Protein AF-A0A3C0Q3K1-F1 (afdb_monomer_lite)

pLDDT: mean 87.67, std 11.27, range [52.41, 98.38]

Foldseek 3Di:
DDWDWFDAQLDPDWTKDKDKDKDDAFFKKKKKKKKAADQFQWKKWWDPVVQQQPWTKIWIQGLVVQDIDIDIDQWPDWHWADDPPSMIMTMTMGTGHHDTDIGIDGMMTTDDDSPSDGGMIIDQIDMDGDRDDDPRDDDDDDDDDDDFDKDKFFDDPQWAAQPFKKKKWKWAFFQDQPFKFFAKDLDDPDAFDAGWIQTNQQWIWGDTRPDIDTDDHDPHHRDIKMWMWGDDQFWIWIDIQLDIDIDTHDDRGHGIRRMMMGCPPGGTHTDTPDMDMGSHGDDSNRSSVSGD

Sequence (292 aa):
MNAVKLYNNGVAGGSYASYVRNYQANQIYTYSVYAKKAELPNINLRVHTAAGWAADGDVVFDLNAGTTTVNGTGVSSYKITALPNGWYRCSITATFGAVNQTGQYPIISINGPTDGVSGTYLYGAQLEQGAYATSYIPTATTSMTRAADSFTLPSAPWSSTNGREAVFAQLDAQIPQSSWASIFNPGLFFSGNRYLLLGSNGTISGGYSGTNITTSAIASSLTSFKAGTSFTSTNTYTALNGSVTTGPLVGSSSPATTGIGVGDVKYLNGHLQILKYYPLPLSDTQLQLLTQ

Structure (mmCIF, N/CA/C/O backbone):
data_AF-A0A3C0Q3K1-F1
#
_entry.id   AF-A0A3C0Q3K1-F1
#
loop_
_atom_site.group_PDB
_atom_site.id
_atom_site.type_symbol
_atom_site.label_atom_id
_atom_site.label_alt_id
_atom_site.label_comp_id
_atom_site.label_asym_id
_atom_site.label_entity_id
_atom_site.label_seq_id
_atom_site.pdbx_PDB_ins_code
_atom_site.Cartn_x
_atom_site.Cartn_y
_atom_site.Cartn_z
_atom_site.occupancy
_atom_site.B_iso_or_equiv
_atom_site.auth_seq_id
_atom_site.auth_comp_id
_atom_site.auth_asym_id
_atom_site.auth_atom_id
_atom_site.pdbx_PDB_model_num
ATOM 1 N N . MET A 1 1 ? -8.784 -11.548 -19.032 1.00 56.81 1 MET A N 1
ATOM 2 C CA . MET A 1 1 ? -7.766 -10.482 -18.889 1.00 56.81 1 MET A CA 1
ATOM 3 C C . MET A 1 1 ? -6.782 -10.642 -20.031 1.00 56.81 1 MET A C 1
ATOM 5 O O . MET A 1 1 ? -6.256 -11.738 -20.174 1.00 56.81 1 MET A O 1
ATOM 9 N N . ASN A 1 2 ? -6.564 -9.608 -20.846 1.00 77.75 2 ASN A N 1
ATOM 10 C CA . ASN A 1 2 ? -5.646 -9.695 -21.985 1.00 77.75 2 ASN A CA 1
ATOM 11 C C . ASN A 1 2 ? -4.276 -9.165 -21.559 1.00 77.75 2 ASN A C 1
ATOM 13 O O . ASN A 1 2 ? -4.053 -7.958 -21.533 1.00 77.75 2 ASN A O 1
ATOM 17 N N . ALA A 1 3 ? -3.386 -10.072 -21.156 1.00 89.31 3 ALA A N 1
ATOM 18 C CA . ALA A 1 3 ? -1.981 -9.745 -20.960 1.00 89.31 3 ALA A CA 1
ATOM 19 C C . ALA A 1 3 ? -1.299 -9.502 -22.313 1.00 89.31 3 ALA A C 1
ATOM 21 O O . ALA A 1 3 ? -1.656 -10.125 -23.313 1.00 89.31 3 ALA A O 1
ATOM 22 N N . VAL A 1 4 ? -0.295 -8.630 -22.330 1.00 92.25 4 VAL A N 1
ATOM 23 C CA . VAL A 1 4 ? 0.537 -8.353 -23.507 1.00 92.25 4 VAL A CA 1
ATOM 24 C C . VAL A 1 4 ? 1.925 -8.924 -23.260 1.00 92.25 4 VAL A C 1
ATOM 26 O O . VAL A 1 4 ? 2.464 -8.781 -22.165 1.00 92.25 4 VAL A O 1
ATOM 29 N N . LYS A 1 5 ? 2.522 -9.572 -24.261 1.00 93.94 5 LYS A N 1
ATOM 30 C CA . LYS A 1 5 ? 3.926 -9.987 -24.187 1.00 93.94 5 LYS A CA 1
ATOM 31 C C . LYS A 1 5 ? 4.809 -8.807 -24.586 1.00 93.94 5 LYS A C 1
ATOM 33 O O . LYS A 1 5 ? 4.674 -8.302 -25.696 1.00 93.94 5 LYS A O 1
ATOM 38 N N . LEU A 1 6 ? 5.703 -8.381 -23.700 1.00 94.44 6 LEU A N 1
ATOM 39 C CA . LEU A 1 6 ? 6.809 -7.490 -24.045 1.00 94.44 6 LEU A CA 1
ATOM 40 C C . LEU A 1 6 ? 7.982 -8.359 -24.503 1.00 94.44 6 LEU A C 1
ATOM 42 O O . LEU A 1 6 ? 8.370 -9.274 -23.779 1.00 94.44 6 LEU A O 1
ATOM 46 N N . TYR A 1 7 ? 8.510 -8.096 -25.694 1.00 93.88 7 TYR A N 1
ATOM 47 C CA . TYR A 1 7 ? 9.622 -8.820 -26.317 1.00 93.88 7 TYR A CA 1
ATOM 48 C C . TYR A 1 7 ? 10.388 -7.880 -27.259 1.00 93.88 7 TYR A C 1
ATOM 50 O O . TYR A 1 7 ? 9.879 -6.822 -27.641 1.00 93.88 7 TYR A O 1
ATOM 58 N N . ASN A 1 8 ? 11.615 -8.251 -27.621 1.00 92.06 8 ASN A N 1
ATOM 59 C CA . ASN A 1 8 ? 12.367 -7.558 -28.665 1.00 92.06 8 ASN A CA 1
ATOM 60 C C . ASN A 1 8 ? 11.870 -8.002 -30.045 1.00 92.06 8 ASN A C 1
ATOM 62 O O . ASN A 1 8 ? 11.723 -9.194 -30.271 1.00 92.06 8 ASN A O 1
ATOM 66 N N . ASN A 1 9 ? 11.661 -7.078 -30.983 1.00 88.44 9 ASN A N 1
ATOM 67 C CA . ASN A 1 9 ? 11.123 -7.370 -32.320 1.00 88.44 9 ASN A CA 1
ATOM 68 C C . ASN A 1 9 ? 12.157 -7.906 -33.339 1.00 88.44 9 ASN A C 1
ATOM 70 O O . ASN A 1 9 ? 11.899 -7.864 -34.539 1.00 88.44 9 ASN A O 1
ATOM 74 N N . GLY A 1 10 ? 13.323 -8.372 -32.888 1.00 87.25 10 GLY A N 1
ATOM 75 C CA . GLY A 1 10 ? 14.421 -8.840 -33.740 1.00 87.25 10 GLY A CA 1
ATOM 76 C C . GLY A 1 10 ? 15.413 -7.748 -34.154 1.00 87.25 10 GLY A C 1
ATOM 77 O O . GLY A 1 10 ? 16.342 -8.024 -34.910 1.00 87.25 10 GLY A O 1
ATOM 78 N N . VAL A 1 11 ? 15.242 -6.511 -33.674 1.00 87.31 11 VAL A N 1
ATOM 79 C CA . VAL A 1 11 ? 16.130 -5.378 -33.974 1.00 87.31 11 VAL A CA 1
ATOM 80 C C . VAL A 1 11 ? 17.082 -5.122 -32.806 1.00 87.31 11 VAL A C 1
ATOM 82 O O . VAL A 1 11 ? 16.690 -5.152 -31.637 1.00 87.31 11 VAL A O 1
ATOM 85 N N . ALA A 1 12 ? 18.346 -4.834 -33.131 1.00 85.88 12 ALA A N 1
ATOM 86 C CA . ALA A 1 12 ? 19.362 -4.472 -32.151 1.00 85.88 12 ALA A CA 1
ATOM 87 C C . ALA A 1 12 ? 18.915 -3.271 -31.299 1.00 85.88 12 ALA A C 1
ATOM 89 O O . ALA A 1 12 ? 18.554 -2.219 -31.824 1.00 85.88 12 ALA A O 1
ATOM 90 N N . GLY A 1 13 ? 18.954 -3.435 -29.976 1.00 83.00 13 GLY A N 1
ATOM 91 C CA . GLY A 1 13 ? 18.538 -2.415 -29.017 1.00 83.00 13 GLY A CA 1
ATOM 92 C C . GLY A 1 13 ? 17.835 -3.008 -27.799 1.00 83.00 13 GLY A C 1
ATOM 93 O O . GLY A 1 13 ? 17.475 -4.185 -27.769 1.00 83.00 13 GLY A O 1
ATOM 94 N N . GLY A 1 14 ? 17.650 -2.180 -26.772 1.00 80.62 14 GLY A N 1
ATOM 95 C CA . GLY A 1 14 ? 16.880 -2.560 -25.591 1.00 80.62 14 GLY A CA 1
ATOM 96 C C . GLY A 1 14 ? 15.379 -2.590 -25.881 1.00 80.62 14 GLY A C 1
ATOM 97 O O . GLY A 1 14 ? 14.876 -1.810 -26.687 1.00 80.62 14 GLY A O 1
ATOM 98 N N . SER A 1 15 ? 14.651 -3.458 -25.184 1.00 89.38 15 SER A N 1
ATOM 99 C CA . SER A 1 15 ? 13.191 -3.517 -25.267 1.00 89.38 15 SER A CA 1
ATOM 100 C C . SER A 1 15 ? 12.581 -2.913 -24.021 1.00 89.38 15 SER A C 1
ATOM 102 O O . SER A 1 15 ? 12.826 -3.375 -22.905 1.00 89.38 15 SER A O 1
ATOM 104 N N . TYR A 1 16 ? 11.787 -1.866 -24.220 1.00 91.62 16 TYR A N 1
ATOM 105 C CA . TYR A 1 16 ? 11.109 -1.184 -23.137 1.00 91.62 16 TYR A CA 1
ATOM 106 C C . TYR A 1 16 ? 9.705 -0.742 -23.539 1.00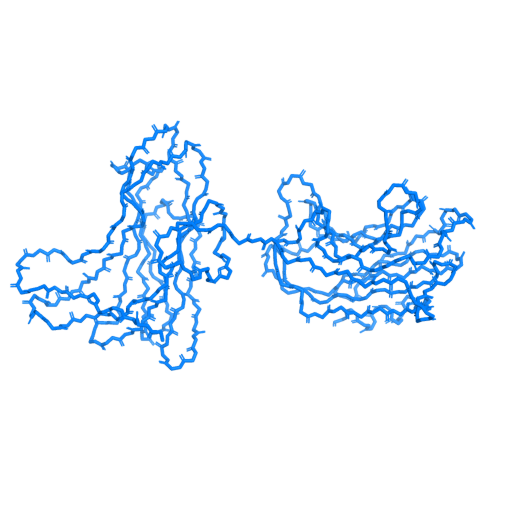 91.62 16 TYR A C 1
ATOM 108 O O . TYR A 1 16 ? 9.410 -0.501 -24.707 1.00 91.62 16 TYR A O 1
ATOM 116 N N . ALA A 1 17 ? 8.846 -0.623 -22.536 1.00 91.06 17 ALA A N 1
ATOM 117 C CA . ALA A 1 17 ? 7.573 0.065 -22.614 1.00 91.06 17 ALA A CA 1
ATOM 118 C C . ALA A 1 17 ? 7.627 1.253 -21.657 1.00 91.06 17 ALA A C 1
ATOM 120 O O . ALA A 1 17 ? 8.096 1.132 -20.522 1.00 91.06 17 ALA A O 1
ATOM 121 N N . SER A 1 18 ? 7.151 2.407 -22.111 1.00 91.25 18 SER A N 1
ATOM 122 C CA . SER A 1 18 ? 7.135 3.613 -21.293 1.00 91.25 18 SER A CA 1
ATOM 123 C C . SER A 1 18 ? 5.939 4.489 -21.593 1.00 91.25 18 SER A C 1
ATOM 125 O O . SER A 1 18 ? 5.364 4.397 -22.677 1.00 91.25 18 SER A O 1
ATOM 127 N N . TYR A 1 19 ? 5.630 5.391 -20.671 1.00 88.94 19 TYR A N 1
ATOM 128 C CA . TYR A 1 19 ? 4.627 6.422 -20.878 1.00 88.94 19 TYR A CA 1
ATOM 129 C C . TYR A 1 19 ? 5.213 7.802 -20.585 1.00 88.94 19 TYR A C 1
ATOM 131 O O . TYR A 1 19 ? 6.004 7.961 -19.656 1.00 88.94 19 TYR A O 1
ATOM 139 N N . VAL A 1 20 ? 4.842 8.796 -21.391 1.00 90.56 20 VAL A N 1
ATOM 140 C CA . VAL A 1 20 ? 5.270 10.186 -21.210 1.00 90.56 20 VAL A CA 1
ATOM 141 C C . VAL A 1 20 ? 4.101 10.980 -20.651 1.00 90.56 20 VAL A C 1
ATOM 143 O O . VAL A 1 20 ? 2.995 10.935 -21.190 1.00 90.56 20 VAL A O 1
ATOM 146 N N . ARG A 1 21 ? 4.330 11.710 -19.560 1.00 90.69 21 ARG A N 1
ATOM 147 C CA . ARG A 1 21 ? 3.311 12.571 -18.946 1.00 90.69 21 ARG A CA 1
ATOM 148 C C . ARG A 1 21 ? 3.941 13.751 -18.225 1.00 90.69 21 ARG A C 1
ATOM 150 O O . ARG A 1 21 ? 5.135 13.757 -17.942 1.00 90.69 21 ARG A O 1
ATOM 157 N N . ASN A 1 22 ? 3.106 14.726 -17.889 1.00 93.75 22 ASN A N 1
ATOM 158 C CA . ASN A 1 22 ? 3.492 15.814 -17.003 1.00 93.75 22 ASN A CA 1
ATOM 159 C C . ASN A 1 22 ? 3.453 15.341 -15.549 1.00 93.75 22 ASN A C 1
ATOM 161 O O . ASN A 1 22 ? 2.460 14.754 -15.108 1.00 93.75 22 ASN A O 1
ATOM 165 N N . TYR A 1 23 ? 4.532 15.620 -14.829 1.00 94.88 23 TYR A N 1
ATOM 166 C CA . TYR A 1 23 ? 4.692 15.332 -13.412 1.00 94.88 23 TYR A CA 1
ATOM 167 C C . TYR A 1 23 ? 4.743 16.622 -12.607 1.00 94.88 23 TYR A C 1
ATOM 169 O O . TYR A 1 23 ? 5.226 17.655 -13.078 1.00 94.88 23 TYR A O 1
ATOM 177 N N . GLN A 1 24 ? 4.235 16.543 -11.382 1.00 95.31 24 GLN A N 1
ATOM 178 C CA . GLN A 1 24 ? 4.314 17.630 -10.421 1.00 95.31 24 GLN A CA 1
ATOM 179 C C . GLN A 1 24 ? 5.582 17.490 -9.576 1.00 95.31 24 GLN A C 1
ATOM 181 O O . GLN A 1 24 ? 5.950 16.392 -9.155 1.00 95.31 24 GLN A O 1
ATOM 186 N N . ALA A 1 25 ? 6.229 18.621 -9.323 1.00 95.12 25 ALA A N 1
ATOM 187 C CA . ALA A 1 25 ? 7.439 18.733 -8.535 1.00 95.12 25 ALA A CA 1
ATOM 188 C C . ALA A 1 25 ? 7.234 18.208 -7.114 1.00 95.12 25 ALA A C 1
ATOM 190 O O . ALA A 1 25 ? 6.192 18.452 -6.499 1.00 95.12 25 ALA A O 1
ATOM 191 N N . ASN A 1 26 ? 8.263 17.553 -6.575 1.00 94.44 26 ASN A N 1
ATOM 192 C CA . ASN A 1 26 ? 8.317 17.062 -5.195 1.00 94.44 26 ASN A CA 1
ATOM 193 C C . ASN A 1 26 ? 7.172 16.105 -4.815 1.00 94.44 26 ASN A C 1
ATOM 195 O O . ASN A 1 26 ? 6.873 15.932 -3.634 1.00 94.44 26 ASN A O 1
ATOM 199 N N . GLN A 1 27 ? 6.513 15.489 -5.800 1.00 95.88 27 GLN A N 1
ATOM 200 C CA . GLN A 1 27 ? 5.464 14.503 -5.558 1.00 95.88 27 GLN A CA 1
ATOM 201 C C . GLN A 1 27 ? 6.029 13.086 -5.562 1.00 95.88 27 GLN A C 1
ATOM 203 O O . GLN A 1 27 ? 6.946 12.756 -6.315 1.00 95.88 27 GLN A O 1
ATOM 208 N N . ILE A 1 28 ? 5.441 12.234 -4.725 1.00 95.25 28 ILE A N 1
ATOM 209 C CA . ILE A 1 28 ? 5.749 10.806 -4.685 1.00 95.25 28 ILE A CA 1
ATOM 210 C C . ILE A 1 28 ? 4.821 10.087 -5.658 1.00 95.25 28 ILE A C 1
ATOM 212 O O . ILE A 1 28 ? 3.606 10.299 -5.644 1.00 95.25 28 ILE A O 1
ATOM 216 N N . TYR A 1 29 ? 5.388 9.207 -6.475 1.00 95.94 29 TYR A N 1
ATOM 217 C CA . TYR A 1 29 ? 4.643 8.369 -7.401 1.00 95.94 29 TYR A CA 1
ATOM 218 C C . TYR A 1 29 ? 4.978 6.904 -7.178 1.00 95.94 29 TYR A C 1
ATOM 220 O O . TYR A 1 29 ? 6.142 6.541 -7.004 1.00 95.94 29 TYR A O 1
ATOM 228 N N . THR A 1 30 ? 3.960 6.055 -7.262 1.00 96.25 30 THR A N 1
ATOM 229 C CA . THR A 1 30 ? 4.121 4.605 -7.233 1.00 96.25 30 THR A CA 1
ATOM 230 C C . THR A 1 30 ? 3.645 4.007 -8.539 1.00 96.25 30 THR A C 1
ATOM 232 O O . THR A 1 30 ? 2.535 4.273 -9.000 1.00 96.25 30 THR A O 1
ATOM 235 N N . TYR A 1 31 ? 4.502 3.192 -9.140 1.00 96.38 31 TYR A N 1
ATOM 236 C CA . TYR A 1 31 ? 4.170 2.401 -10.308 1.00 96.38 31 TYR A CA 1
ATOM 237 C C . TYR A 1 31 ? 4.020 0.934 -9.929 1.00 96.38 31 TYR A C 1
ATOM 239 O O . TYR A 1 31 ? 4.841 0.404 -9.184 1.00 96.38 31 TYR A O 1
ATOM 247 N N . SER A 1 32 ? 3.003 0.267 -10.471 1.00 96.50 32 SER A N 1
ATOM 248 C CA . SER A 1 32 ? 2.839 -1.178 -10.359 1.00 96.50 32 SER A CA 1
ATOM 249 C C . SER A 1 32 ? 2.443 -1.826 -11.680 1.00 96.50 32 SER A C 1
ATOM 251 O O . SER A 1 32 ? 1.782 -1.215 -12.519 1.00 96.50 32 SER A O 1
ATOM 253 N N . VAL A 1 33 ? 2.850 -3.079 -11.855 1.00 96.50 33 VAL A N 1
ATOM 254 C CA . VAL A 1 33 ? 2.517 -3.908 -13.015 1.00 96.50 33 VAL A CA 1
ATOM 255 C C . VAL A 1 33 ? 2.410 -5.368 -12.588 1.00 96.50 33 VAL A C 1
ATOM 257 O O . VAL A 1 33 ? 3.141 -5.830 -11.706 1.00 96.50 33 VAL A O 1
ATOM 260 N N . TYR A 1 34 ? 1.494 -6.103 -13.207 1.00 97.00 34 TYR A N 1
ATOM 261 C CA . TYR A 1 34 ? 1.453 -7.555 -13.104 1.00 97.00 34 TYR A CA 1
ATOM 262 C C . TYR A 1 34 ? 2.371 -8.142 -14.162 1.00 97.00 34 TYR A C 1
ATOM 264 O O . TYR A 1 34 ? 2.245 -7.810 -15.340 1.00 97.00 34 TYR A O 1
ATOM 272 N N . ALA A 1 35 ? 3.274 -9.021 -13.748 1.00 97.56 35 ALA A N 1
ATOM 273 C CA . ALA A 1 35 ? 4.232 -9.665 -14.626 1.00 9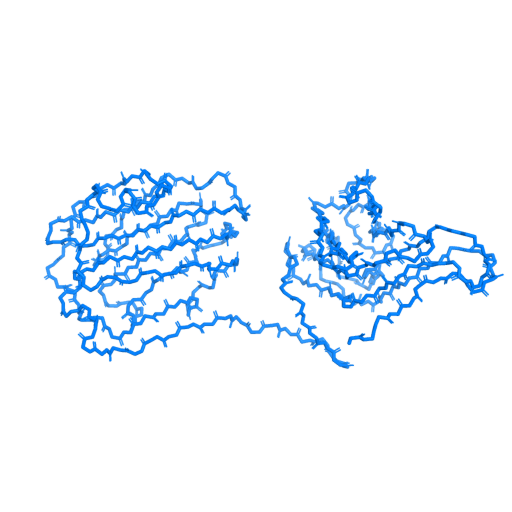7.56 35 ALA A CA 1
ATOM 274 C C . ALA A 1 35 ? 4.205 -11.179 -14.435 1.00 97.56 35 ALA A C 1
ATOM 276 O O . ALA A 1 35 ? 4.100 -11.681 -13.315 1.00 97.56 35 ALA A O 1
ATOM 277 N N . LYS A 1 36 ? 4.306 -11.910 -15.540 1.00 97.38 36 LYS A N 1
ATOM 278 C CA . LYS A 1 36 ? 4.456 -13.361 -15.552 1.00 97.38 36 LYS A CA 1
ATOM 279 C C . LYS A 1 36 ? 5.538 -13.732 -16.547 1.00 97.38 36 LYS A C 1
ATOM 281 O O . LYS A 1 36 ? 5.496 -13.316 -17.706 1.00 97.38 36 LYS A O 1
ATOM 286 N N . LYS A 1 37 ? 6.490 -14.537 -16.085 1.00 96.69 37 LYS A N 1
ATOM 287 C CA . LYS A 1 37 ? 7.547 -15.086 -16.928 1.00 96.69 37 LYS A CA 1
ATOM 288 C C . LYS A 1 37 ? 6.944 -15.801 -18.144 1.00 96.69 37 LYS A C 1
ATOM 290 O O . LYS A 1 37 ? 6.009 -16.593 -17.999 1.00 96.69 37 LYS A O 1
ATOM 295 N N . ALA A 1 38 ? 7.516 -15.535 -19.315 1.00 95.69 38 ALA A N 1
ATOM 296 C CA . ALA A 1 38 ? 7.425 -16.427 -20.464 1.00 95.69 38 ALA A CA 1
ATOM 297 C C . ALA A 1 38 ? 8.788 -17.119 -20.631 1.00 95.69 38 ALA A C 1
ATOM 299 O O . ALA A 1 38 ? 9.105 -18.041 -19.880 1.00 95.69 38 ALA A O 1
ATOM 300 N N . GLU A 1 39 ? 9.634 -16.637 -21.532 1.00 96.88 39 GLU A N 1
ATOM 301 C CA . GLU A 1 39 ? 11.010 -17.111 -21.690 1.00 96.88 39 GLU A CA 1
ATOM 302 C C . GLU A 1 39 ? 11.958 -16.317 -20.788 1.00 96.88 39 GLU A C 1
ATOM 304 O O . GLU A 1 39 ? 12.845 -16.893 -20.156 1.00 96.88 39 GLU A O 1
ATOM 309 N N . LEU A 1 40 ? 11.726 -15.006 -20.660 1.00 96.06 40 LEU A N 1
ATOM 310 C CA . LEU A 1 40 ? 12.541 -14.134 -19.825 1.00 96.06 40 LEU A CA 1
ATOM 311 C C . LEU A 1 40 ? 12.010 -14.105 -18.388 1.00 96.06 40 LEU A C 1
ATOM 313 O O . LEU A 1 40 ? 10.815 -13.875 -18.169 1.00 96.06 40 LEU A O 1
ATOM 317 N N . PRO A 1 41 ? 12.876 -14.327 -17.385 1.00 95.88 41 PRO A N 1
ATOM 318 C CA . PRO A 1 41 ? 12.448 -14.362 -15.999 1.00 95.88 41 PRO A CA 1
ATOM 319 C C . PRO A 1 41 ? 12.484 -13.000 -15.316 1.00 95.88 41 PRO A C 1
ATOM 321 O O . PRO A 1 41 ? 12.108 -12.925 -14.156 1.00 95.88 41 PRO A O 1
ATOM 324 N N . ASN A 1 42 ? 12.914 -11.930 -15.987 1.00 95.75 42 ASN A N 1
ATOM 325 C CA . ASN A 1 42 ? 13.111 -10.642 -15.333 1.00 95.75 42 ASN A CA 1
ATOM 326 C C . ASN A 1 42 ? 12.363 -9.510 -16.030 1.00 95.75 42 ASN A C 1
ATOM 328 O O . ASN A 1 42 ? 12.241 -9.472 -17.256 1.00 95.75 42 ASN A O 1
ATOM 332 N N . ILE A 1 43 ? 11.927 -8.547 -15.223 1.00 97.44 43 ILE A N 1
ATOM 333 C CA . ILE A 1 43 ? 11.585 -7.195 -15.669 1.00 97.44 43 ILE A CA 1
ATOM 334 C C . ILE A 1 43 ? 12.380 -6.199 -14.838 1.00 97.44 43 ILE A C 1
ATOM 336 O O . ILE A 1 43 ? 12.710 -6.467 -13.684 1.00 97.44 43 ILE A O 1
ATOM 340 N N . ASN A 1 44 ? 12.681 -5.044 -15.410 1.00 97.25 44 ASN A N 1
ATOM 341 C CA . ASN A 1 44 ? 13.385 -3.974 -14.724 1.00 97.25 44 ASN A CA 1
ATOM 342 C C . ASN A 1 44 ? 12.550 -2.688 -14.801 1.00 97.25 44 ASN A C 1
ATOM 344 O O . ASN A 1 44 ? 12.178 -2.255 -15.897 1.00 97.25 44 ASN A O 1
ATOM 348 N N . LEU A 1 45 ? 12.233 -2.122 -13.634 1.00 97.31 45 LEU A N 1
ATOM 349 C CA . LEU A 1 45 ? 11.515 -0.856 -13.486 1.00 97.31 45 LEU A CA 1
ATOM 350 C C . LEU A 1 45 ? 12.511 0.254 -13.143 1.00 97.31 45 LEU A C 1
ATOM 352 O O . LEU A 1 45 ? 13.251 0.114 -12.171 1.00 97.31 45 LEU A O 1
ATOM 356 N N . ARG A 1 46 ? 12.516 1.344 -13.921 1.00 95.19 46 ARG A N 1
ATOM 357 C CA . ARG A 1 46 ? 13.556 2.391 -13.859 1.00 95.19 46 ARG A CA 1
ATOM 358 C C . ARG A 1 46 ? 13.002 3.779 -13.592 1.00 95.19 46 ARG A C 1
ATOM 360 O O . ARG A 1 46 ? 11.936 4.128 -14.099 1.00 95.19 46 ARG A O 1
ATOM 367 N N . VAL A 1 47 ? 13.798 4.584 -12.897 1.00 95.12 47 VAL A N 1
ATOM 368 C CA . VAL A 1 47 ? 13.700 6.044 -12.815 1.00 95.12 47 VAL A CA 1
ATOM 369 C C . VAL A 1 47 ? 15.041 6.662 -13.202 1.00 95.12 47 VAL A C 1
ATOM 371 O O . VAL A 1 47 ? 16.097 6.139 -12.846 1.00 95.12 47 VAL A O 1
ATOM 374 N N . HIS A 1 48 ? 14.998 7.774 -13.937 1.00 93.62 48 HIS A N 1
ATOM 375 C CA . HIS A 1 48 ? 16.199 8.460 -14.411 1.00 93.62 48 HIS A CA 1
ATOM 376 C C . HIS A 1 48 ? 16.180 9.947 -14.082 1.00 93.62 48 HIS A C 1
ATOM 378 O O . HIS A 1 48 ? 15.174 10.622 -14.320 1.00 93.62 48 HIS A O 1
ATOM 384 N N . THR A 1 49 ? 17.311 10.487 -13.634 1.00 94.75 49 THR A N 1
ATOM 385 C CA . THR A 1 49 ? 17.464 11.936 -13.405 1.00 94.75 49 THR A CA 1
ATOM 386 C C . THR A 1 49 ? 17.190 12.736 -14.672 1.00 94.75 49 THR A C 1
ATOM 388 O O . THR A 1 49 ? 16.460 13.724 -14.641 1.00 94.75 49 THR A O 1
ATOM 391 N N . ALA A 1 50 ? 17.668 12.242 -15.818 1.00 92.00 50 ALA A N 1
ATOM 392 C CA . ALA A 1 50 ? 17.419 12.833 -17.132 1.00 92.00 50 ALA A CA 1
ATOM 393 C C . ALA A 1 50 ? 15.921 12.915 -17.500 1.00 92.00 50 ALA A C 1
ATOM 395 O O . ALA A 1 50 ? 15.532 13.762 -18.299 1.00 92.00 50 ALA A O 1
ATOM 396 N N . ALA A 1 51 ? 15.072 12.069 -16.904 1.00 90.81 51 ALA A N 1
ATOM 397 C CA . ALA A 1 51 ? 13.618 12.095 -17.073 1.00 90.81 51 ALA A CA 1
ATOM 398 C C . ALA A 1 51 ? 12.888 12.925 -15.992 1.00 90.81 51 ALA A C 1
ATOM 400 O O . ALA A 1 51 ? 11.656 12.934 -15.964 1.00 90.81 51 ALA A O 1
ATOM 401 N N . GLY A 1 52 ? 13.623 13.626 -15.118 1.00 93.38 52 GLY A N 1
ATOM 402 C CA . GLY A 1 52 ? 13.092 14.516 -14.079 1.00 93.38 52 GLY A CA 1
ATOM 403 C C . GLY A 1 52 ? 12.971 13.905 -12.681 1.00 93.38 52 GLY A C 1
ATOM 404 O O . GLY A 1 52 ? 12.436 14.551 -11.783 1.00 93.38 52 GLY A O 1
ATOM 405 N N . TRP A 1 53 ? 13.448 12.677 -12.467 1.00 95.06 53 TRP A N 1
ATOM 406 C CA . TRP A 1 53 ? 13.437 12.035 -11.147 1.00 95.06 53 TRP A CA 1
ATOM 407 C C . TRP A 1 53 ? 14.558 12.564 -10.247 1.00 95.06 53 TRP A C 1
ATOM 409 O O . TRP A 1 53 ? 15.574 13.051 -10.733 1.00 95.06 53 TRP A O 1
ATOM 419 N N . ALA A 1 54 ? 14.383 12.469 -8.926 1.00 95.00 54 ALA A N 1
ATOM 420 C CA . ALA A 1 54 ? 15.337 13.039 -7.971 1.00 95.00 54 ALA A CA 1
ATOM 421 C C . ALA A 1 54 ? 16.741 12.396 -8.024 1.00 95.00 54 ALA A C 1
ATOM 423 O O . ALA A 1 54 ? 17.733 13.070 -7.762 1.00 95.00 54 ALA A O 1
ATOM 424 N N . ALA A 1 55 ? 16.823 11.108 -8.360 1.00 96.31 55 ALA A N 1
ATOM 425 C CA . ALA A 1 55 ? 18.064 10.362 -8.551 1.00 96.31 55 ALA A CA 1
ATOM 426 C C . ALA A 1 55 ? 17.830 9.205 -9.537 1.00 96.31 55 ALA A C 1
ATOM 428 O O . ALA A 1 55 ? 16.685 8.823 -9.795 1.00 96.31 55 ALA A O 1
ATOM 429 N N . ASP A 1 56 ? 18.910 8.641 -10.077 1.00 96.38 56 ASP A N 1
ATOM 430 C CA . ASP A 1 56 ? 18.841 7.433 -10.893 1.00 96.38 56 ASP A CA 1
ATOM 431 C C . ASP A 1 56 ? 18.605 6.216 -9.994 1.00 96.38 56 ASP A C 1
ATOM 433 O O . ASP A 1 56 ? 19.133 6.114 -8.879 1.00 96.38 56 ASP A O 1
ATOM 437 N N . GLY A 1 57 ? 17.798 5.279 -10.474 1.00 96.44 57 GLY A N 1
ATOM 438 C CA . GLY A 1 57 ? 17.587 4.022 -9.778 1.00 96.44 57 GLY A CA 1
ATOM 439 C C . GLY A 1 57 ? 16.762 3.033 -10.579 1.00 96.44 57 GLY A C 1
ATOM 440 O O . GLY A 1 57 ? 15.923 3.405 -11.401 1.00 96.44 57 GLY A O 1
ATOM 441 N N . ASP A 1 58 ? 16.985 1.756 -10.309 1.00 96.19 58 ASP A N 1
ATOM 442 C CA . ASP A 1 58 ? 16.209 0.682 -10.901 1.00 96.19 58 ASP A CA 1
ATOM 443 C C . ASP A 1 58 ? 16.035 -0.501 -9.958 1.00 96.19 58 ASP A C 1
ATOM 445 O O . ASP A 1 58 ? 16.836 -0.741 -9.052 1.00 96.19 58 ASP A O 1
ATOM 449 N N . VAL A 1 59 ? 14.954 -1.241 -10.189 1.00 98.19 59 VAL A N 1
ATOM 450 C CA . VAL A 1 59 ? 14.688 -2.505 -9.511 1.00 98.19 59 VAL A CA 1
ATOM 451 C C . VAL A 1 59 ? 14.457 -3.580 -10.558 1.00 98.19 59 VAL A C 1
ATOM 453 O O . VAL A 1 59 ? 13.504 -3.518 -11.343 1.00 98.19 59 VAL A O 1
ATOM 456 N N . VAL A 1 60 ? 15.332 -4.582 -10.552 1.00 97.88 60 VAL A N 1
ATOM 457 C CA . VAL A 1 60 ? 15.164 -5.827 -11.301 1.00 97.88 60 VAL A CA 1
ATOM 458 C C . VAL A 1 60 ? 14.325 -6.773 -10.459 1.00 97.88 60 VAL A C 1
ATOM 460 O O . VAL A 1 60 ? 14.710 -7.119 -9.347 1.00 97.88 60 VAL A O 1
ATOM 463 N N . PHE A 1 61 ? 13.204 -7.218 -11.007 1.00 98.38 61 PHE A N 1
ATOM 464 C CA . PHE A 1 61 ? 12.341 -8.235 -10.423 1.00 98.38 61 PHE A CA 1
ATOM 465 C C . PHE A 1 61 ? 12.642 -9.578 -11.082 1.00 98.38 61 PHE A C 1
ATOM 467 O O . PHE A 1 61 ? 12.517 -9.697 -12.301 1.00 98.38 61 PHE A O 1
ATOM 474 N N . ASP A 1 62 ? 13.034 -10.578 -10.296 1.00 97.94 62 ASP A N 1
ATOM 475 C CA . ASP A 1 62 ? 13.191 -11.963 -10.740 1.00 97.94 62 ASP A CA 1
ATOM 476 C C . ASP A 1 62 ? 11.896 -12.742 -10.483 1.00 97.94 62 ASP A C 1
ATOM 478 O O . ASP A 1 62 ? 11.508 -12.998 -9.344 1.00 97.94 62 ASP A O 1
ATOM 482 N N . LEU A 1 63 ? 11.219 -13.113 -11.565 1.00 97.88 63 LEU A N 1
ATOM 483 C CA . LEU A 1 63 ? 9.944 -13.825 -11.584 1.00 97.88 63 LEU A CA 1
ATOM 484 C C . LEU A 1 63 ? 10.108 -15.349 -11.457 1.00 97.88 63 LEU A C 1
ATOM 486 O O . LEU A 1 63 ? 9.103 -16.045 -11.344 1.00 97.88 63 LEU A O 1
ATOM 490 N N . ASN A 1 64 ? 11.334 -15.888 -11.504 1.00 95.69 64 ASN A N 1
ATOM 491 C CA . ASN A 1 64 ? 11.592 -17.276 -11.105 1.00 95.69 64 ASN A CA 1
ATOM 492 C C . ASN A 1 64 ? 11.696 -17.372 -9.584 1.00 95.69 64 ASN A C 1
ATOM 494 O O . ASN A 1 64 ? 11.053 -18.220 -8.972 1.00 95.69 64 ASN A O 1
ATOM 498 N N . ALA A 1 65 ? 12.546 -16.531 -8.992 1.00 95.81 65 ALA A N 1
ATOM 499 C CA . ALA A 1 65 ? 12.878 -16.605 -7.573 1.00 95.81 65 ALA A CA 1
ATOM 500 C C . ALA A 1 65 ? 11.912 -15.800 -6.689 1.00 95.81 65 ALA A C 1
ATOM 502 O O . ALA A 1 65 ? 11.849 -16.026 -5.484 1.00 95.81 65 ALA A O 1
ATOM 503 N N . GLY A 1 66 ? 11.158 -14.860 -7.266 1.00 96.56 66 GLY A N 1
ATOM 504 C CA . GLY A 1 66 ? 10.341 -13.917 -6.504 1.00 96.56 66 GLY A CA 1
ATOM 505 C C . GLY A 1 66 ? 11.185 -12.915 -5.714 1.00 96.56 66 GLY A C 1
ATOM 506 O O . GLY A 1 66 ? 10.780 -12.502 -4.630 1.00 96.56 66 GLY A O 1
ATOM 507 N N . THR A 1 67 ? 12.361 -12.548 -6.228 1.00 97.69 67 THR A N 1
ATOM 508 C CA . THR A 1 67 ? 13.339 -11.678 -5.555 1.00 97.69 67 THR A CA 1
ATOM 509 C C . THR A 1 67 ? 13.569 -10.379 -6.326 1.00 97.69 67 THR A C 1
ATOM 511 O O . THR A 1 67 ? 13.097 -10.203 -7.452 1.00 97.69 67 THR A O 1
ATOM 514 N N . THR A 1 68 ? 14.278 -9.438 -5.700 1.00 98.19 68 THR A N 1
ATOM 515 C CA . THR A 1 68 ? 14.599 -8.135 -6.289 1.00 98.19 68 THR A CA 1
ATOM 516 C C . THR A 1 68 ? 16.072 -7.791 -6.141 1.00 98.19 68 THR A C 1
ATOM 518 O O . THR A 1 68 ? 16.639 -7.995 -5.068 1.00 98.19 68 THR A O 1
ATOM 521 N N . THR A 1 69 ? 16.646 -7.171 -7.168 1.00 98.19 69 THR A N 1
ATOM 522 C CA . THR A 1 69 ? 17.952 -6.499 -7.111 1.00 98.19 69 THR A CA 1
ATOM 523 C C . THR A 1 69 ? 17.736 -5.009 -7.326 1.00 98.19 69 THR A C 1
ATOM 525 O O . THR A 1 69 ? 17.071 -4.623 -8.285 1.00 98.19 69 THR A O 1
ATOM 528 N N . VAL A 1 70 ? 18.283 -4.180 -6.439 1.00 97.44 70 VAL A N 1
ATOM 529 C CA . VAL A 1 70 ? 18.122 -2.720 -6.469 1.00 97.44 70 VAL A CA 1
ATOM 530 C C . VAL A 1 70 ? 19.447 -2.079 -6.833 1.00 97.44 70 VAL A C 1
ATOM 532 O O . VAL A 1 70 ? 20.475 -2.432 -6.258 1.00 97.44 70 VAL A O 1
ATOM 535 N N . ASN A 1 71 ? 19.409 -1.110 -7.739 1.00 96.94 71 ASN A N 1
ATOM 536 C CA . ASN A 1 71 ? 20.562 -0.303 -8.108 1.00 96.94 71 ASN A CA 1
ATOM 537 C 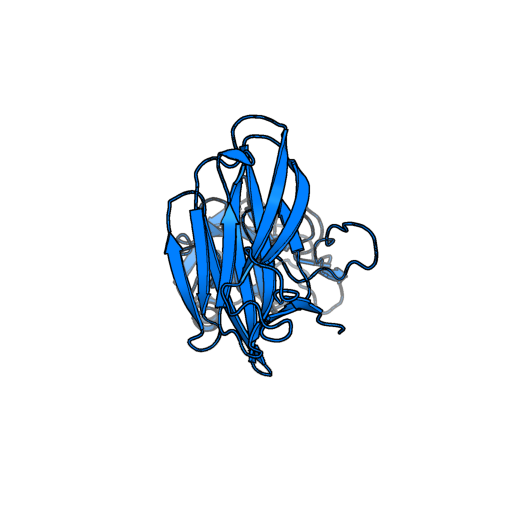C . ASN A 1 71 ? 20.215 1.185 -7.985 1.00 96.94 71 ASN A C 1
ATOM 539 O O . ASN A 1 71 ? 19.093 1.602 -8.279 1.00 96.94 71 ASN A O 1
ATOM 543 N N . GLY A 1 72 ? 21.195 1.993 -7.576 1.00 96.50 72 GLY A N 1
ATOM 544 C CA . GLY A 1 72 ? 21.006 3.429 -7.364 1.00 96.50 72 GLY A CA 1
ATOM 545 C C . GLY A 1 72 ? 20.134 3.759 -6.149 1.00 96.50 72 GLY A C 1
ATOM 546 O O . GLY A 1 72 ? 19.894 2.921 -5.281 1.00 96.50 72 GLY A O 1
ATOM 547 N N . THR A 1 73 ? 19.693 5.014 -6.071 1.00 96.38 73 THR A N 1
ATOM 548 C CA . THR A 1 73 ? 18.969 5.566 -4.908 1.00 96.38 73 THR A CA 1
ATOM 549 C C . THR A 1 73 ? 17.667 6.277 -5.279 1.00 96.38 73 THR A C 1
ATOM 551 O O . THR A 1 73 ? 16.953 6.743 -4.394 1.00 96.38 73 THR A O 1
ATOM 554 N N . GLY A 1 74 ? 17.321 6.352 -6.570 1.00 95.69 74 GLY A N 1
ATOM 555 C CA . GLY A 1 74 ? 16.097 7.005 -7.048 1.00 95.69 74 GLY A CA 1
ATOM 556 C C . GLY A 1 74 ? 14.792 6.314 -6.645 1.00 95.69 74 GLY A C 1
ATOM 557 O O . GLY A 1 74 ? 13.749 6.966 -6.588 1.00 95.69 74 GLY A O 1
ATOM 558 N N . VAL A 1 75 ? 14.836 5.012 -6.346 1.00 96.75 75 VAL A N 1
ATOM 559 C CA . VAL A 1 75 ? 13.681 4.233 -5.879 1.00 96.75 75 VAL A CA 1
ATOM 560 C C . VAL A 1 75 ? 13.689 4.177 -4.353 1.00 96.75 75 VAL A C 1
ATOM 562 O O . VAL A 1 75 ? 14.605 3.625 -3.751 1.00 96.75 75 VAL A O 1
ATOM 565 N N . SER A 1 76 ? 12.650 4.725 -3.723 1.00 95.31 76 SER A N 1
ATOM 566 C CA . SER A 1 76 ? 12.524 4.810 -2.262 1.00 95.31 76 SER A CA 1
ATOM 567 C C . SER A 1 76 ? 11.829 3.603 -1.630 1.00 95.31 76 SER A C 1
ATOM 569 O O . SER A 1 76 ? 12.023 3.329 -0.449 1.00 95.31 76 SER A O 1
ATOM 571 N N . SER A 1 77 ? 11.014 2.874 -2.395 1.00 95.62 77 SER A N 1
ATOM 572 C CA . SER A 1 77 ? 10.348 1.646 -1.951 1.00 95.62 77 SER A CA 1
ATOM 573 C C . SER A 1 77 ? 10.063 0.735 -3.139 1.00 95.62 77 SER A C 1
ATOM 575 O O . SER A 1 77 ? 9.871 1.205 -4.261 1.00 95.62 77 SER A O 1
ATOM 577 N N . TYR A 1 78 ? 10.033 -0.573 -2.906 1.00 96.69 78 TYR A N 1
ATOM 578 C CA . TYR A 1 78 ? 9.742 -1.576 -3.923 1.00 96.69 78 TYR A CA 1
ATOM 579 C C . TYR A 1 78 ? 9.107 -2.817 -3.300 1.00 96.69 78 TYR A C 1
ATOM 581 O O . TYR A 1 78 ? 9.292 -3.111 -2.119 1.00 96.69 78 TYR A O 1
ATOM 589 N N . LYS A 1 79 ? 8.325 -3.551 -4.095 1.00 96.38 79 LYS A N 1
ATOM 590 C CA . LYS A 1 79 ? 7.658 -4.776 -3.642 1.00 96.38 79 LYS A CA 1
ATOM 591 C C . LYS A 1 79 ? 7.446 -5.743 -4.795 1.00 96.38 79 LYS A C 1
ATOM 593 O O . LYS A 1 79 ? 7.013 -5.343 -5.873 1.00 96.38 79 LYS A O 1
ATOM 598 N N . ILE A 1 80 ? 7.698 -7.020 -4.529 1.00 97.69 80 ILE A N 1
ATOM 599 C CA . ILE A 1 80 ? 7.272 -8.146 -5.356 1.00 97.69 80 ILE A CA 1
ATOM 600 C C . ILE A 1 80 ? 6.300 -8.995 -4.543 1.00 97.69 80 ILE A C 1
ATOM 602 O O . ILE A 1 80 ? 6.525 -9.270 -3.367 1.00 97.69 80 ILE A O 1
ATOM 606 N N . THR A 1 81 ? 5.158 -9.346 -5.120 1.00 96.56 81 THR A N 1
ATOM 607 C CA . THR A 1 81 ? 4.138 -10.163 -4.449 1.00 96.56 81 THR A CA 1
ATOM 608 C C . THR A 1 81 ? 3.709 -11.280 -5.376 1.00 96.56 81 THR A C 1
ATOM 610 O O . THR A 1 81 ? 3.187 -11.009 -6.456 1.00 96.56 81 THR A O 1
ATOM 613 N N . ALA A 1 82 ? 3.942 -12.524 -4.959 1.00 97.06 82 ALA A N 1
ATOM 614 C CA . ALA A 1 82 ? 3.493 -13.704 -5.684 1.00 97.06 82 ALA A CA 1
ATOM 615 C C . ALA A 1 82 ? 1.960 -13.772 -5.736 1.00 97.06 82 ALA A C 1
ATOM 617 O O . ALA A 1 82 ? 1.269 -13.449 -4.769 1.00 97.06 82 ALA A O 1
ATOM 618 N N . LEU A 1 83 ? 1.440 -14.212 -6.876 1.00 95.62 83 LEU A N 1
ATOM 619 C CA . LEU A 1 83 ? 0.025 -14.426 -7.154 1.00 95.62 83 LEU A CA 1
ATOM 620 C C . LEU A 1 83 ? -0.164 -15.824 -7.768 1.00 95.62 83 LEU A C 1
ATOM 622 O O . LEU A 1 83 ? 0.797 -16.434 -8.251 1.00 95.62 83 LEU A O 1
ATOM 626 N N . PRO A 1 84 ? -1.401 -16.349 -7.800 1.00 95.00 84 PRO A N 1
ATOM 627 C CA . PRO A 1 84 ? -1.683 -17.625 -8.445 1.00 95.00 84 PRO A CA 1
ATOM 628 C C . PRO A 1 84 ? -1.217 -17.687 -9.908 1.00 95.00 84 PRO A C 1
ATOM 630 O O . PRO A 1 84 ? -1.136 -16.679 -10.613 1.00 95.00 84 PRO A O 1
ATOM 633 N N . ASN A 1 85 ? -0.971 -18.906 -10.393 1.00 93.81 85 ASN A N 1
ATOM 634 C CA . ASN A 1 85 ? -0.614 -19.195 -11.788 1.00 93.81 85 ASN A CA 1
ATOM 635 C C . ASN A 1 85 ? 0.690 -18.535 -12.278 1.00 93.81 85 ASN A C 1
ATOM 637 O O . ASN A 1 85 ? 0.821 -18.265 -13.477 1.00 93.81 85 ASN A O 1
ATOM 641 N N . GLY A 1 86 ? 1.647 -18.289 -11.378 1.00 95.06 86 GLY A N 1
ATOM 642 C CA . GLY A 1 86 ? 2.977 -17.763 -11.714 1.00 95.06 86 GLY A CA 1
ATOM 643 C C . GLY A 1 86 ? 2.996 -16.274 -12.062 1.00 95.06 86 GLY A C 1
ATOM 644 O O . GLY A 1 86 ? 3.922 -15.810 -12.724 1.00 95.06 86 GLY A O 1
ATOM 645 N N . TRP A 1 87 ? 1.956 -15.537 -11.673 1.00 97.50 87 TRP A N 1
ATOM 646 C CA . TRP A 1 87 ? 1.943 -14.082 -11.754 1.00 97.50 87 TRP A CA 1
ATOM 647 C C . TRP A 1 87 ? 2.616 -13.472 -10.529 1.00 97.50 87 TRP A C 1
ATOM 649 O O . TRP A 1 87 ? 2.549 -14.010 -9.428 1.00 97.50 87 TRP A O 1
ATOM 659 N N . TYR A 1 88 ? 3.197 -12.297 -10.717 1.00 98.31 88 TYR A N 1
ATOM 660 C CA . TYR A 1 88 ? 3.675 -11.440 -9.646 1.00 98.31 88 TYR A CA 1
ATOM 661 C C . TYR A 1 88 ? 3.121 -10.038 -9.841 1.00 98.31 88 TYR A C 1
ATOM 663 O O . TYR A 1 88 ? 3.004 -9.560 -10.970 1.00 98.31 88 TYR A O 1
ATOM 671 N N . ARG A 1 89 ? 2.825 -9.349 -8.741 1.00 97.50 89 ARG A N 1
ATOM 672 C CA . ARG A 1 89 ? 2.675 -7.896 -8.747 1.00 97.50 89 ARG A CA 1
ATOM 673 C C . ARG A 1 89 ? 4.004 -7.267 -8.355 1.00 97.50 89 ARG A C 1
ATOM 675 O O . ARG A 1 89 ? 4.492 -7.519 -7.256 1.00 97.50 89 ARG A O 1
ATOM 682 N N . CYS A 1 90 ? 4.564 -6.467 -9.253 1.00 98.12 90 CYS A N 1
ATOM 683 C CA . CYS A 1 90 ? 5.812 -5.738 -9.047 1.00 98.12 90 CYS A CA 1
ATOM 684 C C . CYS A 1 90 ? 5.497 -4.248 -8.921 1.00 98.12 90 CYS A C 1
ATOM 686 O O . CYS A 1 90 ? 4.696 -3.729 -9.702 1.00 98.12 90 CYS A O 1
ATOM 688 N N . SER A 1 91 ? 6.104 -3.557 -7.960 1.00 97.81 91 SER A N 1
ATOM 689 C CA . SER A 1 91 ? 5.932 -2.113 -7.796 1.00 97.81 91 SER A CA 1
ATOM 690 C C . SER A 1 91 ? 7.197 -1.412 -7.332 1.00 97.81 91 SER A C 1
ATOM 692 O O . SER A 1 91 ? 7.957 -1.983 -6.550 1.00 97.81 91 SER A O 1
ATOM 694 N N . ILE A 1 92 ? 7.361 -0.159 -7.753 1.00 97.81 92 ILE A N 1
ATOM 695 C CA . ILE A 1 92 ? 8.384 0.772 -7.265 1.00 97.81 92 ILE A CA 1
ATOM 696 C C . ILE A 1 92 ? 7.758 2.131 -6.939 1.00 97.81 92 ILE A C 1
ATOM 698 O O . ILE A 1 92 ? 6.818 2.571 -7.606 1.00 97.81 92 ILE A O 1
ATOM 702 N N . THR A 1 93 ? 8.302 2.805 -5.936 1.00 97.19 93 THR A N 1
ATOM 703 C CA . THR A 1 93 ? 7.926 4.155 -5.511 1.00 97.19 93 THR A CA 1
ATOM 704 C C . THR A 1 93 ? 9.141 5.063 -5.614 1.00 97.19 93 THR A C 1
ATOM 706 O O . THR A 1 93 ? 10.241 4.673 -5.223 1.00 97.19 93 THR A O 1
ATOM 709 N N . ALA A 1 94 ? 8.947 6.268 -6.139 1.00 96.81 94 ALA A N 1
ATOM 710 C CA . ALA A 1 94 ? 10.003 7.257 -6.305 1.00 96.81 94 ALA A CA 1
ATOM 711 C C . ALA A 1 94 ? 9.459 8.679 -6.136 1.00 96.81 94 ALA A C 1
ATOM 713 O O . ALA A 1 94 ? 8.274 8.944 -6.364 1.00 96.81 94 ALA A O 1
ATOM 714 N N . THR A 1 95 ? 10.341 9.599 -5.755 1.00 96.38 95 THR A N 1
ATOM 715 C CA . THR A 1 95 ? 10.031 11.030 -5.656 1.00 96.38 95 THR A CA 1
ATOM 716 C C . THR A 1 95 ? 10.438 11.727 -6.948 1.00 96.38 95 THR A C 1
ATOM 718 O O . THR A 1 95 ? 11.580 11.602 -7.403 1.00 96.38 95 THR A O 1
ATOM 721 N N . PHE A 1 96 ? 9.506 12.463 -7.546 1.00 96.56 96 PHE A N 1
ATOM 722 C CA . PHE A 1 96 ? 9.795 13.294 -8.707 1.00 96.56 96 PHE A CA 1
ATOM 723 C C . PHE A 1 96 ? 10.572 14.549 -8.291 1.00 96.56 96 PHE A C 1
ATOM 725 O O . PHE A 1 96 ? 10.401 15.044 -7.175 1.00 96.56 96 PHE A O 1
ATOM 732 N N . GLY A 1 97 ? 11.442 15.042 -9.173 1.00 95.06 97 GLY A N 1
ATOM 733 C CA . GLY A 1 97 ? 12.366 16.139 -8.889 1.00 95.06 97 GLY A CA 1
ATOM 734 C C . GLY A 1 97 ? 11.683 17.469 -8.555 1.00 95.06 97 GLY A C 1
ATOM 735 O O . GLY A 1 97 ? 10.460 17.596 -8.526 1.00 95.06 97 GLY A O 1
ATOM 736 N N . ALA A 1 98 ? 12.493 18.497 -8.309 1.00 95.88 98 ALA A N 1
ATOM 737 C CA . ALA A 1 98 ? 12.025 19.783 -7.786 1.00 95.88 98 ALA A CA 1
ATOM 738 C C . ALA A 1 98 ? 11.305 20.685 -8.811 1.00 95.88 98 ALA A C 1
ATOM 740 O O . ALA A 1 98 ? 10.896 21.793 -8.463 1.00 95.88 98 ALA A O 1
ATOM 741 N N . VAL A 1 99 ? 11.141 20.240 -10.061 1.00 94.69 99 VAL A N 1
ATOM 742 C CA . VAL A 1 99 ? 10.578 21.040 -11.159 1.00 94.69 99 VAL A CA 1
ATOM 743 C C . VAL A 1 99 ? 9.425 20.290 -11.824 1.00 94.69 99 VAL A C 1
ATOM 745 O O . VAL A 1 99 ? 9.527 19.099 -12.105 1.00 94.69 99 VAL A O 1
ATOM 748 N N . ASN A 1 100 ? 8.319 20.996 -12.088 1.00 95.06 100 ASN A N 1
ATOM 749 C CA . ASN A 1 100 ? 7.218 20.466 -12.891 1.00 95.06 100 ASN A CA 1
ATOM 750 C C . ASN A 1 100 ? 7.708 20.284 -14.328 1.00 95.06 100 ASN A C 1
ATOM 752 O O . ASN A 1 100 ? 8.067 21.269 -14.973 1.00 95.06 100 ASN A O 1
ATOM 756 N N . GLN A 1 101 ? 7.690 19.063 -14.850 1.00 94.31 101 GLN A N 1
ATOM 757 C CA . GLN A 1 101 ? 8.104 18.821 -16.229 1.00 94.31 101 GLN A CA 1
ATOM 758 C C . GLN A 1 101 ? 7.500 17.542 -16.798 1.00 94.31 101 GLN A C 1
ATOM 760 O O . GLN A 1 101 ? 6.955 16.693 -16.087 1.00 94.31 101 GLN A O 1
ATOM 765 N N . THR A 1 102 ? 7.608 17.414 -18.115 1.00 92.69 102 THR A N 1
ATOM 766 C CA . THR A 1 102 ? 7.322 16.171 -18.815 1.00 92.69 102 THR A CA 1
ATOM 767 C C . THR A 1 102 ? 8.432 15.162 -18.524 1.00 92.69 102 THR A C 1
ATOM 769 O O . THR A 1 102 ? 9.614 15.474 -18.663 1.00 92.69 102 THR A O 1
ATOM 772 N N . GLY A 1 103 ? 8.051 13.957 -18.112 1.00 88.44 103 GLY A N 1
ATOM 773 C CA . GLY A 1 103 ? 8.969 12.864 -17.803 1.00 88.44 103 GLY A CA 1
ATOM 774 C C . GLY A 1 103 ? 8.517 11.562 -18.454 1.00 88.44 103 GLY A C 1
ATOM 775 O O . GLY A 1 103 ? 7.329 11.368 -18.726 1.00 88.44 103 GLY A O 1
ATOM 776 N N . GLN A 1 104 ? 9.470 10.666 -18.706 1.00 88.25 104 GLN A N 1
ATOM 777 C CA . GLN A 1 104 ? 9.215 9.323 -19.224 1.00 88.25 104 GLN A CA 1
ATOM 778 C C . GLN A 1 104 ? 9.223 8.332 -18.054 1.00 88.25 104 GLN A C 1
ATOM 780 O O . GLN A 1 104 ? 10.285 7.966 -17.555 1.00 88.25 104 GLN A O 1
ATOM 785 N N . TYR A 1 105 ? 8.037 7.950 -17.574 1.00 86.56 105 TYR A N 1
ATOM 786 C CA . TYR A 1 105 ? 7.852 6.968 -16.506 1.00 86.56 105 TYR A CA 1
ATOM 787 C C . TYR A 1 105 ? 6.391 6.465 -16.470 1.00 86.56 105 TYR A C 1
ATOM 789 O O . TYR A 1 105 ? 5.464 7.206 -16.799 1.00 86.56 105 TYR A O 1
ATOM 797 N N . PRO A 1 106 ? 6.126 5.214 -16.065 1.00 83.88 106 PRO A N 1
ATOM 798 C CA . PRO A 1 106 ? 7.087 4.136 -15.818 1.00 83.88 106 PRO A CA 1
ATOM 799 C C . PRO A 1 106 ? 7.951 3.816 -17.035 1.00 83.88 106 PRO A C 1
ATOM 801 O O . PRO A 1 106 ? 7.532 4.049 -18.166 1.00 83.88 106 PRO A O 1
ATOM 804 N N . ILE A 1 107 ? 9.140 3.267 -16.800 1.00 92.62 107 ILE A N 1
ATOM 805 C CA . ILE A 1 107 ? 9.930 2.579 -17.823 1.00 92.62 107 ILE A CA 1
ATOM 806 C C . ILE A 1 107 ? 10.039 1.129 -17.369 1.00 92.62 107 ILE A C 1
ATOM 808 O O . ILE A 1 107 ? 10.669 0.846 -16.351 1.00 92.62 107 ILE A O 1
ATOM 812 N N . ILE A 1 108 ? 9.405 0.225 -18.112 1.00 95.19 108 ILE A N 1
ATOM 813 C CA . ILE A 1 108 ? 9.582 -1.218 -17.950 1.00 95.19 108 ILE A CA 1
ATOM 814 C C . ILE A 1 108 ? 10.516 -1.671 -19.045 1.00 95.19 108 ILE A C 1
ATOM 816 O O . ILE A 1 108 ? 10.239 -1.437 -20.215 1.00 95.19 108 ILE A O 1
ATOM 820 N N . SER A 1 109 ? 11.582 -2.358 -18.680 1.00 94.62 109 SER A N 1
ATOM 821 C CA . SER A 1 109 ? 12.517 -2.935 -19.634 1.00 94.62 109 SER A CA 1
ATOM 822 C C . SER A 1 109 ? 12.711 -4.419 -19.376 1.00 94.62 109 SER A C 1
ATOM 824 O O . SER A 1 109 ? 12.555 -4.902 -18.252 1.00 94.62 109 SER A O 1
ATOM 826 N N . ILE A 1 110 ? 13.053 -5.135 -20.436 1.00 93.88 110 ILE A N 1
ATOM 827 C CA . ILE A 1 110 ? 13.479 -6.530 -20.390 1.00 93.88 110 ILE A CA 1
ATOM 828 C C . ILE A 1 110 ? 14.851 -6.637 -21.045 1.00 93.88 110 I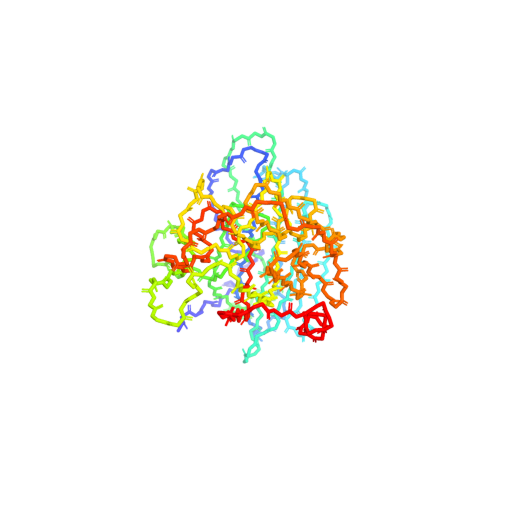LE A C 1
ATOM 830 O O . ILE A 1 110 ? 15.160 -5.905 -21.986 1.00 93.88 110 ILE A O 1
ATOM 834 N N . ASN A 1 111 ? 15.659 -7.566 -20.545 1.00 88.19 111 ASN A N 1
ATOM 835 C CA . ASN A 1 111 ? 16.945 -7.918 -21.131 1.00 88.19 111 ASN A CA 1
ATOM 836 C C . ASN A 1 111 ? 16.853 -9.366 -21.613 1.00 88.19 111 ASN A C 1
ATOM 838 O O . ASN A 1 111 ? 16.521 -10.257 -20.832 1.00 88.19 111 ASN A O 1
ATOM 842 N N . GLY A 1 112 ? 17.118 -9.591 -22.894 1.00 86.38 112 GLY A N 1
ATOM 843 C CA . GLY A 1 112 ? 16.967 -10.890 -23.537 1.00 86.38 112 GLY A CA 1
ATOM 844 C C . GLY A 1 112 ? 17.499 -10.874 -24.970 1.00 86.38 112 GLY A C 1
ATOM 845 O O . GLY A 1 112 ? 17.982 -9.834 -25.425 1.00 86.38 112 GLY A O 1
ATOM 846 N N . PRO A 1 113 ? 17.443 -12.014 -25.675 1.00 89.44 113 PRO A N 1
ATOM 847 C CA . PRO A 1 113 ? 17.887 -12.094 -27.059 1.00 89.44 113 PRO A CA 1
ATOM 848 C C . PRO A 1 113 ? 17.012 -11.227 -27.976 1.00 89.44 113 PRO A C 1
ATOM 850 O O . PRO A 1 113 ? 15.827 -11.012 -27.725 1.00 89.44 113 PRO A O 1
ATOM 853 N N . THR A 1 114 ? 17.597 -10.747 -29.072 1.00 91.38 114 THR A N 1
ATOM 854 C CA . THR A 1 114 ? 16.887 -10.033 -30.144 1.00 91.38 114 THR A CA 1
ATOM 855 C C . THR A 1 114 ? 16.313 -11.040 -31.143 1.00 91.38 114 THR A C 1
ATOM 857 O O . THR A 1 114 ? 16.740 -11.095 -32.294 1.00 91.38 114 THR A O 1
ATOM 860 N N . ASP A 1 115 ? 15.409 -11.905 -30.683 1.00 92.31 115 ASP A N 1
ATOM 861 C CA . ASP A 1 115 ? 14.918 -13.069 -31.438 1.00 92.31 115 ASP A CA 1
ATOM 862 C C . ASP A 1 115 ? 13.479 -12.922 -31.962 1.00 92.31 115 ASP A C 1
ATOM 864 O O . ASP A 1 115 ? 12.973 -13.829 -32.617 1.00 92.31 115 ASP A O 1
ATOM 868 N N . GLY A 1 116 ? 12.802 -11.802 -31.687 1.00 90.38 116 GLY A N 1
ATOM 869 C CA . GLY A 1 116 ? 11.410 -11.606 -32.100 1.00 90.38 116 GLY A CA 1
ATOM 870 C C . GLY A 1 116 ? 10.390 -12.379 -31.259 1.00 90.38 116 GLY A C 1
ATOM 871 O O . GLY A 1 116 ? 9.201 -12.316 -31.569 1.00 90.38 116 GLY A O 1
ATOM 872 N N . VAL A 1 117 ? 10.817 -13.123 -30.230 1.00 92.50 117 VAL A N 1
ATOM 873 C CA . VAL A 1 117 ? 9.972 -14.122 -29.556 1.00 92.50 117 VAL A CA 1
ATOM 874 C C . VAL A 1 117 ? 10.097 -14.078 -28.036 1.00 92.50 117 VAL A C 1
ATOM 876 O O . VAL A 1 117 ? 9.068 -14.051 -27.355 1.00 92.50 117 VAL A O 1
ATOM 879 N N . SER A 1 118 ? 11.310 -14.094 -27.487 1.00 95.00 118 SER A N 1
ATOM 880 C CA . SER A 1 118 ? 11.561 -14.205 -26.049 1.00 95.00 118 SER A CA 1
ATOM 881 C C . SER A 1 118 ? 11.115 -12.953 -25.306 1.00 95.00 118 SER A C 1
ATOM 883 O O . SER A 1 118 ? 11.502 -11.830 -25.636 1.00 95.00 118 SER A O 1
ATOM 885 N N . GLY A 1 119 ? 10.305 -13.136 -24.264 1.00 95.62 119 GLY A N 1
ATOM 886 C CA . GLY A 1 119 ? 9.738 -12.001 -23.548 1.00 95.62 119 GLY A CA 1
ATOM 887 C C . GLY A 1 119 ? 9.156 -12.317 -22.181 1.00 95.62 119 GLY A C 1
ATOM 888 O O . GLY A 1 119 ? 9.395 -13.376 -21.598 1.00 95.62 119 GLY A O 1
ATOM 889 N N . THR A 1 120 ? 8.347 -11.375 -21.703 1.00 97.06 120 THR A N 1
ATOM 890 C CA . THR A 1 120 ? 7.619 -11.451 -20.431 1.00 97.06 120 THR A CA 1
ATOM 891 C C . THR A 1 120 ? 6.187 -10.965 -20.633 1.00 97.06 120 THR A C 1
ATOM 893 O O . THR A 1 120 ? 5.955 -9.977 -21.331 1.00 97.06 120 THR A O 1
ATOM 896 N N . TYR A 1 121 ? 5.210 -11.636 -20.022 1.00 96.81 121 TYR A N 1
ATOM 897 C CA . TYR A 1 121 ? 3.821 -11.180 -20.037 1.00 96.81 121 TYR A CA 1
ATOM 898 C C . TYR A 1 121 ? 3.604 -10.072 -19.014 1.00 96.81 121 TYR A C 1
ATOM 900 O O . TYR A 1 121 ? 3.992 -10.209 -17.855 1.00 96.81 121 TYR A O 1
ATOM 908 N N . LEU A 1 122 ? 2.936 -9.004 -19.438 1.00 95.69 122 LEU A N 1
ATOM 909 C CA . LEU A 1 122 ? 2.605 -7.832 -18.642 1.00 95.69 122 LEU A CA 1
ATOM 910 C C . LEU A 1 122 ? 1.099 -7.576 -18.663 1.00 95.69 122 LEU A C 1
ATOM 912 O O . LEU A 1 122 ? 0.423 -7.787 -19.672 1.00 95.69 122 LEU A O 1
ATOM 916 N N . TYR A 1 123 ? 0.573 -7.079 -17.552 1.00 93.44 123 TYR A N 1
ATOM 917 C CA . TYR A 1 123 ? -0.814 -6.655 -17.430 1.00 93.44 123 TYR A CA 1
ATOM 918 C C . TYR A 1 123 ? -0.956 -5.553 -16.377 1.00 93.44 123 TYR A C 1
ATOM 920 O O . TYR A 1 123 ? -0.166 -5.464 -15.439 1.00 93.44 123 TYR A O 1
ATOM 928 N N . GLY A 1 124 ? -1.987 -4.721 -16.520 1.00 91.06 124 GLY A N 1
ATOM 929 C CA . GLY A 1 124 ? -2.430 -3.810 -15.468 1.00 91.06 124 GLY A CA 1
ATOM 930 C C . GLY A 1 124 ? -1.379 -2.808 -14.994 1.00 91.06 124 GLY A C 1
ATOM 931 O O . GLY A 1 124 ? -1.256 -2.577 -13.794 1.00 91.06 124 GLY A O 1
ATOM 932 N N . ALA A 1 125 ? -0.615 -2.235 -15.928 1.00 91.94 125 ALA A N 1
ATOM 933 C CA . ALA A 1 125 ? 0.280 -1.120 -15.644 1.00 91.94 125 ALA A CA 1
ATOM 934 C C . ALA A 1 125 ? -0.512 0.043 -15.018 1.00 91.94 125 ALA A C 1
ATOM 936 O O . ALA A 1 125 ? -1.437 0.568 -15.635 1.00 91.94 125 ALA A O 1
ATOM 937 N N . GLN A 1 126 ? -0.140 0.443 -13.805 1.00 92.00 126 GLN A N 1
ATOM 938 C CA . GLN A 1 126 ? -0.846 1.449 -13.016 1.00 92.00 126 GLN A CA 1
ATOM 939 C C . GLN A 1 126 ? 0.151 2.395 -12.352 1.00 92.00 126 GLN A C 1
ATOM 941 O O . GLN A 1 126 ? 1.020 1.959 -11.600 1.00 92.00 126 GLN A O 1
ATOM 946 N N . LEU A 1 127 ? 0.010 3.691 -12.635 1.00 92.88 127 LEU A N 1
ATOM 947 C CA . LEU A 1 127 ? 0.805 4.764 -12.048 1.00 92.88 127 LEU A CA 1
ATOM 948 C C . LEU A 1 127 ? -0.089 5.660 -11.191 1.00 92.88 127 LEU A C 1
ATOM 950 O O . LEU A 1 127 ? -1.044 6.250 -11.694 1.00 92.88 127 LEU A O 1
ATOM 954 N N . GLU A 1 128 ? 0.271 5.810 -9.925 1.00 92.44 128 GLU A N 1
ATOM 955 C CA . GLU A 1 128 ? -0.501 6.540 -8.921 1.00 92.44 128 GLU A CA 1
ATOM 956 C C . GLU A 1 128 ? 0.367 7.630 -8.292 1.00 92.44 128 GLU A C 1
ATOM 958 O O . GLU A 1 128 ? 1.559 7.424 -8.062 1.00 92.44 128 GLU A O 1
ATOM 963 N N . GLN A 1 129 ? -0.217 8.798 -8.017 1.00 92.69 129 GLN A N 1
ATOM 964 C CA . GLN A 1 129 ? 0.416 9.796 -7.155 1.00 92.69 129 GLN A CA 1
ATOM 965 C C . GLN A 1 129 ? 0.155 9.385 -5.705 1.00 92.69 129 GLN A C 1
ATOM 967 O O . GLN A 1 129 ? -0.983 9.407 -5.244 1.00 92.69 129 GLN A O 1
ATOM 972 N N . GLY A 1 130 ? 1.205 8.962 -5.013 1.00 89.38 130 GLY A N 1
ATOM 973 C CA . GLY A 1 130 ? 1.126 8.358 -3.693 1.00 89.38 130 GLY A CA 1
ATOM 974 C C . GLY A 1 130 ? 2.298 7.420 -3.426 1.00 89.38 130 GLY A C 1
ATOM 975 O O . GLY A 1 130 ? 2.995 6.977 -4.339 1.00 89.38 130 GLY A O 1
ATOM 976 N N . ALA A 1 131 ? 2.511 7.112 -2.150 1.00 88.06 131 ALA A N 1
ATOM 977 C CA . ALA A 1 131 ? 3.649 6.320 -1.688 1.00 88.06 131 ALA A CA 1
ATOM 978 C C . ALA A 1 131 ? 3.455 4.794 -1.795 1.00 88.06 131 ALA A C 1
ATOM 980 O O . ALA A 1 131 ? 4.372 4.049 -1.459 1.00 88.06 131 ALA A O 1
ATOM 981 N N . TYR A 1 132 ? 2.284 4.325 -2.246 1.00 85.25 132 TYR A N 1
ATOM 982 C CA . TYR A 1 132 ? 1.950 2.901 -2.306 1.00 85.25 132 TYR A CA 1
ATOM 983 C C . TYR A 1 132 ? 1.083 2.574 -3.521 1.00 85.25 132 TYR A C 1
ATOM 985 O O . TYR A 1 132 ? 0.312 3.411 -3.986 1.00 85.25 132 TYR A O 1
ATOM 993 N N . ALA A 1 133 ? 1.195 1.337 -4.006 1.00 89.50 133 ALA A N 1
ATOM 994 C CA . ALA A 1 133 ? 0.331 0.808 -5.053 1.00 89.50 133 ALA A CA 1
ATOM 995 C C . ALA A 1 133 ? -0.998 0.362 -4.429 1.00 89.50 133 ALA A C 1
ATOM 997 O O . ALA A 1 133 ? -0.997 -0.517 -3.563 1.00 89.50 133 ALA A O 1
ATOM 998 N N . THR A 1 134 ? -2.121 0.930 -4.869 1.00 87.00 134 THR A N 1
ATOM 999 C CA . THR A 1 134 ? -3.457 0.515 -4.401 1.00 87.00 134 THR A CA 1
ATOM 1000 C C . THR A 1 134 ? -3.941 -0.709 -5.174 1.00 87.00 134 THR A C 1
ATOM 1002 O O . THR A 1 134 ? -3.199 -1.276 -5.972 1.00 87.00 134 THR A O 1
ATOM 1005 N N . SER A 1 135 ? -5.160 -1.200 -4.958 1.00 85.50 135 SER A N 1
ATOM 1006 C CA . SER A 1 135 ? -5.741 -2.239 -5.823 1.00 85.50 135 SER A CA 1
ATOM 1007 C C . SER A 1 135 ? -5.707 -1.834 -7.302 1.00 85.50 135 SER A C 1
ATOM 1009 O O . SER A 1 135 ? -5.761 -0.653 -7.635 1.00 85.50 135 SER A O 1
ATOM 1011 N N . TYR A 1 136 ? -5.603 -2.815 -8.204 1.00 87.19 136 TYR A N 1
ATOM 1012 C CA . TYR A 1 136 ? -5.646 -2.517 -9.636 1.00 87.19 136 TYR A CA 1
ATOM 1013 C C . TYR A 1 136 ? -6.981 -1.870 -10.008 1.00 87.19 136 TYR A C 1
ATOM 1015 O O . TYR A 1 136 ? -8.039 -2.373 -9.630 1.00 87.19 136 TYR A O 1
ATOM 1023 N N . ILE A 1 137 ? -6.905 -0.776 -10.756 1.00 83.44 137 ILE A N 1
ATOM 1024 C CA . ILE A 1 137 ? -8.014 0.002 -11.286 1.00 83.44 137 ILE A CA 1
ATOM 1025 C C . ILE A 1 137 ? -8.068 -0.315 -12.784 1.00 83.44 137 ILE A C 1
ATOM 1027 O O . ILE A 1 137 ? -7.256 0.212 -13.548 1.00 83.44 137 ILE A O 1
ATOM 1031 N N . PRO A 1 138 ? -8.975 -1.201 -13.235 1.00 77.19 138 PRO A N 1
ATOM 1032 C CA . PRO A 1 138 ? -9.115 -1.493 -14.652 1.00 77.19 138 PRO A CA 1
ATOM 1033 C C . PRO A 1 138 ? -9.525 -0.225 -15.398 1.00 77.19 138 PRO A C 1
ATOM 1035 O O . PRO A 1 138 ? -10.607 0.313 -15.177 1.00 77.19 138 PRO A O 1
ATOM 1038 N N . THR A 1 139 ? -8.662 0.251 -16.287 1.00 65.94 139 THR A N 1
ATOM 1039 C CA . THR A 1 139 ? -8.944 1.387 -17.161 1.00 65.94 139 THR A CA 1
ATOM 1040 C C . THR A 1 139 ? -9.029 0.886 -18.597 1.00 65.94 139 THR A C 1
ATOM 1042 O O . THR A 1 139 ? -8.150 0.170 -19.071 1.00 65.94 139 THR A O 1
ATOM 1045 N N . ALA A 1 140 ? -10.119 1.217 -19.291 1.00 62.50 140 ALA A N 1
ATOM 1046 C CA . ALA A 1 140 ? -10.273 0.868 -20.703 1.00 62.50 140 ALA A CA 1
ATOM 1047 C C . ALA A 1 140 ? -9.593 1.904 -21.617 1.00 62.50 140 ALA A C 1
ATOM 1049 O O . ALA A 1 140 ? -8.963 1.523 -22.598 1.00 62.50 140 ALA A O 1
ATOM 1050 N N . THR A 1 141 ? -9.700 3.204 -21.297 1.00 55.78 141 THR A N 1
ATOM 1051 C CA . THR A 1 141 ? -9.226 4.297 -22.176 1.00 55.78 141 THR A CA 1
ATOM 1052 C C . THR A 1 141 ? -8.790 5.589 -21.464 1.00 55.78 141 THR A C 1
ATOM 1054 O O . THR A 1 141 ? -8.105 6.402 -22.081 1.00 55.78 141 THR A O 1
ATOM 1057 N N . THR A 1 142 ? -9.127 5.810 -20.187 1.00 55.34 142 THR A N 1
ATOM 1058 C CA . THR A 1 142 ? -8.741 7.018 -19.428 1.00 55.34 142 THR A CA 1
ATOM 1059 C C . THR A 1 142 ? -8.259 6.671 -18.022 1.00 55.34 142 THR A C 1
ATOM 1061 O O . THR A 1 142 ? -8.677 5.673 -17.436 1.00 55.34 142 THR A O 1
ATOM 1064 N N . SER A 1 143 ? -7.353 7.485 -17.468 1.00 54.50 143 SER A N 1
ATOM 1065 C CA . SER A 1 143 ? -6.927 7.343 -16.074 1.00 54.50 143 SER A CA 1
ATOM 1066 C C . SER A 1 143 ? -8.112 7.610 -15.149 1.00 54.50 143 SER A C 1
ATOM 1068 O O . SER A 1 143 ? -8.653 8.716 -15.156 1.00 54.50 143 SER A O 1
ATOM 1070 N N . MET A 1 144 ? -8.491 6.624 -14.343 1.00 57.75 144 MET A N 1
ATOM 1071 C CA . MET A 1 144 ? -9.511 6.778 -13.310 1.00 57.75 144 MET A CA 1
ATOM 1072 C C . MET A 1 144 ? -8.853 6.736 -11.935 1.00 57.75 144 MET A C 1
ATOM 1074 O O . MET A 1 144 ? -7.926 5.961 -11.703 1.00 57.75 144 MET A O 1
ATOM 1078 N N . THR A 1 145 ? -9.336 7.567 -11.019 1.00 58.69 145 THR A N 1
ATOM 1079 C CA . THR A 1 145 ? -9.037 7.437 -9.594 1.00 58.69 145 THR A CA 1
ATOM 1080 C C . THR A 1 145 ? -10.006 6.429 -8.979 1.00 58.69 145 THR A C 1
ATOM 1082 O O . THR A 1 145 ? -11.184 6.386 -9.339 1.00 58.69 145 THR A O 1
ATOM 1085 N N . ARG A 1 146 ? -9.528 5.587 -8.058 1.00 65.06 146 ARG A N 1
ATOM 1086 C CA . ARG A 1 146 ? -10.406 4.707 -7.280 1.00 65.06 146 ARG A CA 1
ATOM 1087 C C . ARG A 1 146 ? -11.110 5.549 -6.219 1.00 65.06 146 ARG A C 1
ATOM 1089 O O . ARG A 1 146 ? -10.439 6.260 -5.472 1.00 65.06 146 ARG A O 1
ATOM 1096 N N . ALA A 1 147 ? -12.435 5.463 -6.142 1.00 69.19 147 ALA A N 1
ATOM 1097 C CA . ALA A 1 147 ? -13.152 5.990 -4.987 1.00 69.19 147 ALA A CA 1
ATOM 1098 C C . ALA A 1 147 ? -12.707 5.241 -3.719 1.00 69.19 147 ALA A C 1
ATOM 1100 O O . ALA A 1 147 ? -12.341 4.065 -3.782 1.00 69.19 147 ALA A O 1
ATOM 1101 N N . ALA A 1 148 ? -12.711 5.922 -2.576 1.00 70.00 148 ALA A N 1
ATOM 1102 C CA . ALA A 1 148 ? -12.486 5.243 -1.310 1.00 70.00 148 ALA A CA 1
ATOM 1103 C C . ALA A 1 148 ? -13.610 4.229 -1.056 1.00 70.00 148 ALA A C 1
ATOM 1105 O O . ALA A 1 148 ? -14.763 4.481 -1.408 1.00 70.00 148 ALA A O 1
ATOM 1106 N N . ASP A 1 149 ? -13.269 3.103 -0.432 1.00 73.50 149 ASP A N 1
ATOM 1107 C CA . ASP A 1 149 ? -14.293 2.202 0.083 1.00 73.50 149 ASP A CA 1
ATOM 1108 C C . ASP A 1 149 ? -14.881 2.833 1.343 1.00 73.50 149 ASP A C 1
ATOM 1110 O O . ASP A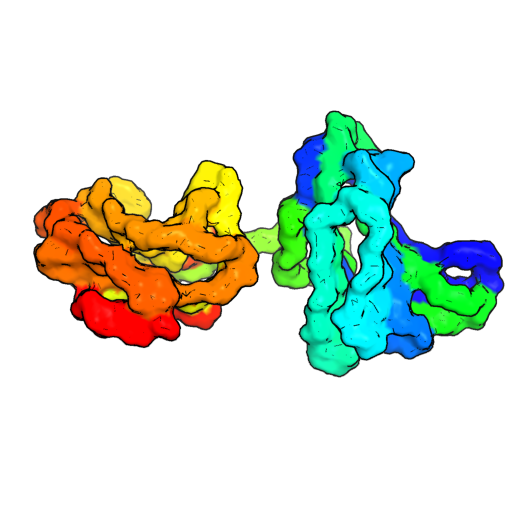 1 149 ? -14.147 3.124 2.292 1.00 73.50 149 ASP A O 1
ATOM 1114 N N . SER A 1 150 ? -16.196 3.027 1.353 1.00 75.88 150 SER A N 1
ATOM 1115 C CA . SER A 1 150 ? -16.942 3.378 2.553 1.00 75.88 150 SER A CA 1
ATOM 1116 C C . SER A 1 150 ? -17.996 2.316 2.826 1.00 75.88 150 SER A C 1
ATOM 1118 O O . SER A 1 150 ? -18.581 1.719 1.917 1.00 75.88 150 SER A O 1
ATOM 1120 N N . PHE A 1 151 ? -18.211 2.045 4.105 1.00 73.50 151 PHE A N 1
ATOM 1121 C CA . PHE A 1 151 ? -19.245 1.131 4.558 1.00 73.50 151 PHE A CA 1
ATOM 1122 C C . PHE A 1 151 ? -20.045 1.804 5.659 1.00 73.50 151 PHE A C 1
ATOM 1124 O O . PHE A 1 151 ? -19.470 2.219 6.667 1.00 73.50 151 PHE A O 1
ATOM 1131 N N . THR A 1 152 ? -21.362 1.870 5.461 1.00 77.06 152 THR A N 1
ATOM 1132 C CA . THR A 1 152 ? -22.291 2.457 6.422 1.00 77.06 152 THR A CA 1
ATOM 1133 C C . THR A 1 152 ? -23.409 1.474 6.732 1.00 77.06 152 THR A C 1
ATOM 1135 O O . THR A 1 152 ? -24.159 1.077 5.841 1.00 77.06 152 THR A O 1
ATOM 1138 N N . LEU A 1 153 ? -23.552 1.098 8.003 1.00 73.94 153 LEU A N 1
ATOM 1139 C CA . LEU A 1 153 ? -24.747 0.412 8.501 1.00 73.94 153 LEU A CA 1
ATOM 1140 C C . LEU A 1 153 ? -25.686 1.433 9.143 1.00 73.94 153 LEU A C 1
ATOM 1142 O O . LEU A 1 153 ? -25.213 2.194 9.980 1.00 73.94 153 LEU A O 1
ATOM 1146 N N . PRO A 1 154 ? -26.987 1.468 8.815 1.00 74.06 154 PRO A N 1
ATOM 1147 C CA . PRO A 1 154 ? -27.944 2.321 9.516 1.00 74.06 154 PRO A CA 1
ATOM 1148 C C . PRO A 1 154 ? -28.236 1.772 10.917 1.00 74.06 154 PRO A C 1
ATOM 1150 O O . PRO A 1 154 ? -28.134 0.566 11.142 1.00 74.06 154 PRO A O 1
ATOM 1153 N N . SER A 1 155 ? -28.662 2.620 11.854 1.00 70.50 155 SER A N 1
ATOM 1154 C CA . SER A 1 155 ? -29.144 2.139 13.152 1.00 70.50 155 SER A CA 1
ATOM 1155 C C . SER A 1 155 ? -30.307 1.168 13.003 1.00 70.50 155 SER A C 1
ATOM 1157 O O . SER A 1 155 ? -31.274 1.444 12.291 1.00 70.50 155 SER A O 1
ATOM 1159 N N . ALA A 1 156 ? -30.247 0.068 13.744 1.00 73.06 156 ALA A N 1
ATOM 1160 C CA . ALA A 1 156 ? -31.358 -0.859 13.913 1.00 73.06 156 ALA A CA 1
ATOM 1161 C C . ALA A 1 156 ? -31.334 -1.451 15.340 1.00 73.06 156 ALA A C 1
ATOM 1163 O O . ALA A 1 156 ? -30.434 -1.117 16.116 1.00 73.06 156 ALA A O 1
ATOM 1164 N N . PRO A 1 157 ? -32.278 -2.337 15.715 1.00 79.94 157 PRO A N 1
ATOM 1165 C CA . PRO A 1 157 ? -32.352 -2.905 17.069 1.00 79.94 157 PRO A CA 1
ATOM 1166 C C . PRO A 1 157 ? -31.087 -3.638 17.543 1.00 79.94 157 PRO A C 1
ATOM 1168 O O . PRO A 1 157 ? -30.922 -3.867 18.734 1.00 79.94 157 PRO A O 1
ATOM 1171 N N . TRP A 1 158 ? -30.192 -4.005 16.621 1.00 79.31 158 TRP A N 1
ATOM 1172 C CA . TRP A 1 158 ? -28.894 -4.604 16.931 1.00 79.31 158 TRP A CA 1
ATOM 1173 C C . TRP A 1 158 ? -27.872 -3.605 17.497 1.00 79.31 158 TRP A C 1
ATOM 1175 O O . TRP A 1 158 ? -26.816 -4.035 17.948 1.00 79.31 158 TRP A O 1
ATOM 1185 N N . SER A 1 159 ? -28.137 -2.297 17.437 1.00 81.00 159 SER A N 1
ATOM 1186 C CA . SER A 1 159 ? -27.192 -1.239 17.809 1.00 81.00 159 SER A CA 1
ATOM 1187 C C . SER A 1 159 ? -27.347 -0.796 19.270 1.00 81.00 159 SER A C 1
ATOM 1189 O O . SER A 1 159 ? -28.434 -0.867 19.845 1.00 81.00 159 SER A O 1
ATOM 1191 N N . SER A 1 160 ? -26.250 -0.352 19.893 1.00 83.12 160 SER A N 1
ATOM 1192 C CA . SER A 1 160 ? -26.257 0.093 21.291 1.00 83.12 160 SER A CA 1
ATOM 1193 C C . SER A 1 160 ? -27.138 1.332 21.488 1.00 83.12 160 SER A C 1
ATOM 1195 O O . SER A 1 160 ? -26.966 2.358 20.823 1.00 83.12 160 SER A O 1
ATOM 1197 N N . THR A 1 161 ? -28.059 1.259 22.449 1.00 79.50 161 THR A N 1
ATOM 1198 C CA . THR A 1 161 ? -29.010 2.338 22.770 1.00 79.50 161 THR A CA 1
ATOM 1199 C C . THR A 1 161 ? -28.468 3.346 23.783 1.00 79.50 161 THR A C 1
ATOM 1201 O O . THR A 1 161 ? -29.001 4.446 23.892 1.00 79.50 161 THR A O 1
ATOM 1204 N N . ASN A 1 162 ? -27.405 2.998 24.512 1.00 79.88 162 ASN A N 1
ATOM 1205 C CA . ASN A 1 162 ? -26.811 3.814 25.580 1.00 79.88 162 ASN A CA 1
ATOM 1206 C C . ASN A 1 162 ? -25.321 4.128 25.341 1.00 79.88 162 ASN A C 1
ATOM 1208 O O . ASN A 1 162 ? -24.620 4.585 26.247 1.00 79.88 162 ASN A O 1
ATOM 1212 N N . GLY A 1 163 ? -24.813 3.820 24.147 1.00 80.62 163 GLY A N 1
ATOM 1213 C CA . GLY A 1 163 ? -23.416 4.014 23.777 1.00 80.62 163 GLY A CA 1
ATOM 1214 C C . GLY A 1 163 ? -22.421 3.160 24.562 1.00 80.62 163 GLY A C 1
ATOM 1215 O O . GLY A 1 163 ? -21.237 3.492 24.605 1.00 80.62 163 GLY A O 1
ATOM 1216 N N . ARG A 1 164 ? -22.889 2.085 25.207 1.00 86.94 164 ARG A N 1
ATOM 1217 C CA . ARG A 1 164 ? -22.045 1.047 25.803 1.00 86.94 164 ARG A CA 1
ATOM 1218 C C . ARG A 1 164 ? -21.905 -0.082 24.802 1.00 86.94 164 ARG A C 1
ATOM 1220 O O . ARG A 1 164 ? -22.858 -0.804 24.523 1.00 86.94 164 ARG A O 1
ATOM 1227 N N . GLU A 1 165 ? -20.731 -0.167 24.208 1.00 89.31 165 GLU A N 1
ATOM 1228 C CA . GLU A 1 165 ? -20.438 -1.052 23.089 1.00 89.31 165 GLU A CA 1
ATOM 1229 C C . GLU A 1 165 ? -18.947 -1.362 23.061 1.00 89.31 165 GLU A C 1
ATOM 1231 O O . GLU A 1 165 ? -18.146 -0.698 23.728 1.00 89.31 165 GLU A O 1
ATOM 1236 N N . ALA A 1 166 ? -18.584 -2.353 22.261 1.00 93.06 166 ALA A N 1
ATOM 1237 C CA . ALA A 1 166 ? -17.201 -2.622 21.935 1.00 93.06 166 ALA A CA 1
ATOM 1238 C C . ALA A 1 166 ? -17.031 -2.862 20.441 1.00 93.06 166 ALA A C 1
ATOM 1240 O O . ALA A 1 166 ? -17.924 -3.357 19.749 1.00 93.06 166 ALA A O 1
ATOM 1241 N N . VAL A 1 167 ? -15.845 -2.528 19.956 1.00 93.69 167 VAL A N 1
ATOM 1242 C CA . VAL A 1 167 ? -15.439 -2.723 18.572 1.00 93.69 167 VAL A CA 1
ATOM 1243 C C . VAL A 1 167 ? -14.079 -3.380 18.550 1.00 93.69 167 VAL A C 1
ATOM 1245 O O . VAL A 1 167 ? -13.175 -2.998 19.291 1.00 93.69 167 VAL A O 1
ATOM 1248 N N . PHE A 1 168 ? -13.939 -4.349 17.661 1.00 95.88 168 PHE A N 1
ATOM 1249 C CA . PHE A 1 168 ? -12.676 -4.969 17.308 1.00 95.88 168 PHE A CA 1
ATOM 1250 C C . PHE A 1 168 ? -12.444 -4.816 15.814 1.00 95.88 168 PHE A C 1
ATOM 1252 O O . PHE A 1 168 ? -13.364 -5.020 15.020 1.00 95.88 168 PHE A O 1
ATOM 1259 N N . ALA A 1 169 ? -11.207 -4.520 15.440 1.00 94.44 169 ALA A N 1
ATOM 1260 C CA . ALA A 1 169 ? -10.763 -4.464 14.066 1.00 94.44 169 ALA A CA 1
ATOM 1261 C C . ALA A 1 169 ? -9.439 -5.219 13.898 1.00 94.44 169 ALA A C 1
ATOM 1263 O O . ALA A 1 169 ? -8.507 -5.041 14.682 1.00 94.44 169 ALA A O 1
ATOM 1264 N N . GLN A 1 170 ? -9.347 -6.024 12.844 1.00 95.25 170 GLN A N 1
ATOM 1265 C CA . GLN A 1 170 ? -8.087 -6.537 12.316 1.00 95.25 170 GLN A CA 1
ATOM 1266 C C . GLN A 1 170 ? -7.843 -5.874 10.969 1.00 95.25 170 GLN A C 1
ATOM 1268 O O . GLN A 1 170 ? -8.715 -5.898 10.096 1.00 95.25 170 GLN A O 1
ATOM 1273 N N . LEU A 1 171 ? -6.673 -5.273 10.809 1.00 92.00 171 LEU A N 1
ATOM 1274 C CA . LEU A 1 171 ? -6.350 -4.473 9.642 1.00 92.00 171 LEU A CA 1
ATOM 1275 C C . LEU A 1 171 ? -4.846 -4.421 9.401 1.00 92.00 171 LEU A C 1
ATOM 1277 O O . LEU A 1 171 ? -4.052 -4.564 10.327 1.00 92.00 171 LEU A O 1
ATOM 1281 N N . ASP A 1 172 ? -4.471 -4.150 8.159 1.00 90.38 172 ASP A N 1
ATOM 1282 C CA . ASP A 1 172 ? -3.174 -3.584 7.811 1.00 90.38 172 ASP A CA 1
ATOM 1283 C C . ASP A 1 172 ? -3.384 -2.154 7.325 1.00 90.38 172 ASP A C 1
ATOM 1285 O O . ASP A 1 172 ? -4.303 -1.888 6.556 1.00 90.38 172 ASP A O 1
ATOM 1289 N N . ALA A 1 173 ? -2.579 -1.209 7.810 1.00 88.50 173 ALA A N 1
ATOM 1290 C CA . ALA A 1 173 ? -2.763 0.195 7.462 1.00 88.50 173 ALA A CA 1
ATOM 1291 C C . ALA A 1 173 ? -1.466 0.992 7.469 1.00 88.50 173 ALA A C 1
ATOM 1293 O O . ALA A 1 173 ? -0.566 0.768 8.279 1.00 88.50 173 ALA A O 1
ATOM 1294 N N . GLN A 1 174 ? -1.388 1.964 6.569 1.00 87.69 174 GLN A N 1
ATOM 1295 C CA . GLN A 1 174 ? -0.378 3.005 6.597 1.00 87.69 174 GLN A CA 1
ATOM 1296 C C . GLN A 1 174 ? -0.652 3.959 7.765 1.00 87.69 174 GLN A C 1
ATOM 1298 O O . GLN A 1 174 ? -1.791 4.378 7.978 1.00 87.69 174 GLN A O 1
ATOM 1303 N N . ILE A 1 175 ? 0.407 4.367 8.469 1.00 88.94 175 ILE A N 1
ATOM 1304 C CA . ILE A 1 175 ? 0.323 5.465 9.434 1.00 88.94 175 ILE A CA 1
ATOM 1305 C C . ILE A 1 175 ? 0.029 6.762 8.659 1.00 88.94 175 ILE A C 1
ATOM 1307 O O . ILE A 1 175 ? 0.813 7.118 7.772 1.00 88.94 175 ILE A O 1
ATOM 1311 N N . PRO A 1 176 ? -1.078 7.472 8.936 1.00 84.88 176 PRO A N 1
ATOM 1312 C CA . PRO A 1 176 ? -1.423 8.697 8.217 1.00 84.88 176 PRO A CA 1
ATOM 1313 C C . PRO A 1 176 ? -0.343 9.780 8.378 1.00 84.88 176 PRO A C 1
ATOM 1315 O O . PRO A 1 176 ? 0.175 9.983 9.467 1.00 84.88 176 PRO A O 1
ATOM 1318 N N . GLN A 1 177 ? -0.012 10.521 7.317 1.00 77.19 177 GLN A N 1
ATOM 1319 C CA . GLN A 1 177 ? 1.110 11.478 7.361 1.00 77.19 177 GLN A CA 1
ATOM 1320 C C . GLN A 1 177 ? 0.750 12.867 7.918 1.00 77.19 177 GLN A C 1
ATOM 1322 O O . GLN A 1 177 ? 1.642 13.623 8.285 1.00 77.19 177 GLN A O 1
ATOM 1327 N N . SER A 1 178 ? -0.536 13.227 7.980 1.00 73.94 178 SER A N 1
ATOM 1328 C CA . SER A 1 178 ? -0.967 14.595 8.322 1.00 73.94 178 SER A CA 1
ATOM 1329 C C . SER A 1 178 ? -2.103 14.681 9.344 1.00 73.94 178 SER A C 1
ATOM 1331 O O . SER A 1 178 ? -2.421 15.771 9.813 1.00 73.94 178 SER A O 1
ATOM 1333 N N . SER A 1 179 ? -2.748 13.562 9.689 1.00 84.75 179 SER A N 1
ATOM 1334 C CA . SER A 1 179 ? -3.913 13.543 10.583 1.00 84.75 179 SER A CA 1
ATOM 1335 C C . SER A 1 179 ? -4.169 12.128 11.121 1.00 84.75 179 SER A C 1
ATOM 1337 O O . SER A 1 179 ? -3.236 11.380 11.365 1.00 84.75 179 SER A O 1
ATOM 1339 N N . TRP A 1 180 ? -5.421 11.739 11.309 1.00 87.94 180 TRP A N 1
ATOM 1340 C CA . TRP A 1 180 ? -5.840 10.402 11.718 1.00 87.94 180 TRP A CA 1
ATOM 1341 C C . TRP A 1 180 ? -6.655 9.725 10.614 1.00 87.94 180 TRP A C 1
ATOM 1343 O O . TRP A 1 180 ? -7.145 10.382 9.696 1.00 87.94 180 TRP A O 1
ATOM 1353 N N . ALA A 1 181 ? -6.817 8.410 10.723 1.00 87.62 181 ALA A N 1
ATOM 1354 C CA . ALA A 1 181 ? -7.744 7.611 9.932 1.00 87.62 181 ALA A CA 1
ATOM 1355 C C . ALA A 1 181 ? -8.803 6.991 10.849 1.00 87.62 181 ALA A C 1
ATOM 1357 O O . ALA A 1 181 ? -8.490 6.496 11.934 1.00 87.62 181 ALA A O 1
ATOM 1358 N N . SER A 1 182 ? -10.065 7.025 10.424 1.00 87.31 182 SER A N 1
ATOM 1359 C CA . SER A 1 182 ? -11.166 6.418 11.174 1.00 87.31 182 SER A CA 1
ATOM 1360 C C . SER A 1 182 ? -11.245 4.926 10.869 1.00 87.31 182 SER A C 1
ATOM 1362 O O . SER A 1 182 ? -11.325 4.533 9.705 1.00 87.31 182 SER A O 1
ATOM 1364 N N . ILE A 1 183 ? -11.242 4.106 11.921 1.00 89.31 183 ILE A N 1
ATOM 1365 C CA . ILE A 1 183 ? -11.499 2.663 11.831 1.00 89.31 183 ILE A CA 1
ATOM 1366 C C . ILE A 1 183 ? -12.989 2.396 12.086 1.00 89.31 183 ILE A C 1
ATOM 1368 O O . ILE A 1 183 ? -13.592 1.569 11.410 1.00 89.31 183 ILE A O 1
ATOM 1372 N N . PHE A 1 184 ? -13.587 3.121 13.036 1.00 88.00 184 PHE A N 1
ATOM 1373 C CA . PHE A 1 184 ? -15.000 3.010 13.399 1.00 88.00 184 PHE A CA 1
ATOM 1374 C C . PHE A 1 184 ? -15.571 4.346 13.899 1.00 88.00 184 PHE A C 1
ATOM 1376 O O . PHE A 1 184 ? -14.920 5.037 14.694 1.00 88.00 184 PHE A O 1
ATOM 1383 N N . ASN A 1 185 ? -16.810 4.659 13.498 1.00 83.81 185 ASN A N 1
ATOM 1384 C CA . ASN A 1 185 ? -17.638 5.738 14.051 1.00 83.81 185 ASN A CA 1
ATOM 1385 C C . ASN A 1 185 ? -19.139 5.347 14.060 1.00 83.81 185 ASN A C 1
ATOM 1387 O O . ASN A 1 185 ? -19.634 4.908 13.023 1.00 83.81 185 ASN A O 1
ATOM 1391 N N . PRO A 1 186 ? -19.891 5.551 15.162 1.00 77.44 186 PRO A N 1
ATOM 1392 C CA . PRO A 1 186 ? -21.295 5.172 15.275 1.00 77.44 186 PRO A CA 1
ATOM 1393 C C . PRO A 1 186 ? -22.338 6.161 14.689 1.00 77.44 186 PRO A C 1
ATOM 1395 O O . PRO A 1 186 ? -23.521 6.074 15.023 1.00 77.44 186 PRO A O 1
ATOM 1398 N N . GLY A 1 187 ? -21.944 7.081 13.801 1.00 61.56 187 GLY A N 1
ATOM 1399 C CA . GLY A 1 187 ? -22.866 7.665 12.820 1.00 61.56 187 GLY A CA 1
ATOM 1400 C C . GLY A 1 187 ? -23.304 9.118 13.006 1.00 61.56 187 GLY A C 1
ATOM 1401 O O . GLY A 1 187 ? -24.485 9.366 12.820 1.00 61.56 187 GLY A O 1
ATOM 1402 N N . LEU A 1 188 ? -22.405 10.056 13.333 1.00 54.56 188 LEU A N 1
ATOM 1403 C CA . LEU A 1 188 ? -22.382 11.472 12.886 1.00 54.56 188 LEU A CA 1
ATOM 1404 C C . LEU A 1 188 ? -21.256 12.191 13.659 1.00 54.56 188 LEU A C 1
ATOM 1406 O O . LEU A 1 188 ? -21.245 12.221 14.890 1.00 54.56 188 LEU A O 1
ATOM 1410 N N . PHE A 1 189 ? -20.268 12.747 12.955 1.00 57.25 189 PHE A N 1
ATOM 1411 C CA . PHE A 1 189 ? -19.168 13.466 13.604 1.00 57.25 189 PHE A CA 1
ATOM 1412 C C . PHE A 1 189 ? -19.671 14.739 14.317 1.00 57.25 189 PHE A C 1
ATOM 1414 O O . PHE A 1 189 ? -20.507 15.467 13.789 1.00 57.25 189 PHE A O 1
ATOM 1421 N N . PHE A 1 190 ? -19.077 15.011 15.486 1.00 54.50 190 PHE A N 1
ATOM 1422 C CA . PHE A 1 190 ? -19.129 16.245 16.293 1.00 54.50 190 PHE A CA 1
ATOM 1423 C C . PHE A 1 190 ? -20.172 16.384 17.414 1.00 54.50 190 PHE A C 1
ATOM 1425 O O . PHE A 1 190 ? -20.084 17.354 18.162 1.00 54.50 190 PHE A O 1
ATOM 1432 N N . SER A 1 191 ? -21.046 15.406 17.672 1.00 52.41 191 SER A N 1
ATOM 1433 C CA . SER A 1 191 ? -21.837 15.394 18.920 1.00 52.41 191 SER A CA 1
ATOM 1434 C C . SER A 1 191 ? -21.795 14.015 19.597 1.00 52.41 191 SER A C 1
ATOM 1436 O O . SER A 1 191 ? -22.484 13.093 19.178 1.00 52.41 191 SER A O 1
ATOM 1438 N N . GLY A 1 192 ? -20.941 13.840 20.622 1.00 58.94 192 GLY A N 1
ATOM 1439 C CA . GLY A 1 192 ? -20.927 12.645 21.500 1.00 58.94 192 GLY A CA 1
ATOM 1440 C C . GLY A 1 192 ? -19.780 11.622 21.329 1.00 58.94 192 GLY A C 1
ATOM 1441 O O . GLY A 1 192 ? -19.732 10.647 22.077 1.00 58.94 192 GLY A O 1
ATOM 1442 N N . ASN A 1 193 ? -18.857 11.852 20.383 1.00 71.12 193 ASN A N 1
ATOM 1443 C CA . ASN A 1 193 ? -17.502 11.287 20.173 1.00 71.12 193 ASN A CA 1
ATOM 1444 C C . ASN A 1 193 ? -17.181 9.864 20.683 1.00 71.12 193 ASN A C 1
ATOM 1446 O O . ASN A 1 193 ? -16.226 9.700 21.438 1.00 71.12 193 ASN A O 1
ATOM 1450 N N . ARG A 1 194 ? -17.909 8.844 20.215 1.00 83.00 194 ARG A N 1
ATOM 1451 C CA . ARG A 1 194 ? -17.480 7.435 20.277 1.00 83.00 194 ARG A CA 1
ATOM 1452 C C . ARG A 1 194 ? -16.698 7.070 19.017 1.00 83.00 194 ARG A C 1
ATOM 1454 O O . ARG A 1 194 ? -17.192 7.328 17.924 1.00 83.00 194 ARG A O 1
ATOM 1461 N N . TYR A 1 195 ? -15.497 6.508 19.132 1.00 88.56 195 TYR A N 1
ATOM 1462 C CA . TYR A 1 195 ? -14.716 6.102 17.953 1.00 88.56 195 TYR A CA 1
ATOM 1463 C C . TYR A 1 195 ? -13.580 5.131 18.268 1.00 88.56 195 TYR A C 1
ATOM 1465 O O . TYR A 1 195 ? -13.104 5.060 19.400 1.00 88.56 195 TYR A O 1
ATOM 1473 N N . LEU A 1 196 ? -13.085 4.485 17.209 1.00 91.88 196 LEU A N 1
ATOM 1474 C CA . LEU A 1 196 ? -11.755 3.879 17.136 1.00 91.88 196 LEU A CA 1
ATOM 1475 C C . LEU A 1 196 ? -11.000 4.506 15.955 1.00 91.88 196 LEU A C 1
ATOM 1477 O O . LEU A 1 196 ? -11.520 4.533 14.833 1.00 91.88 196 LEU A O 1
ATOM 1481 N N . LEU A 1 197 ? -9.790 5.016 16.186 1.00 91.44 197 LEU A N 1
ATOM 1482 C CA . LEU A 1 197 ? -8.989 5.675 15.148 1.00 91.44 197 LEU A CA 1
ATOM 1483 C C . LEU A 1 197 ? -7.496 5.344 15.228 1.00 91.44 197 LEU A C 1
ATOM 1485 O O . LEU A 1 197 ? -6.990 4.981 16.288 1.00 91.44 197 LEU A O 1
ATOM 1489 N N . LEU A 1 198 ? -6.812 5.500 14.093 1.00 92.62 198 LEU A N 1
ATOM 1490 C CA . LEU A 1 198 ? -5.358 5.423 13.943 1.00 92.62 198 LEU A CA 1
ATOM 1491 C C . LEU A 1 198 ? -4.794 6.842 13.783 1.00 92.62 198 LEU A C 1
ATOM 1493 O O . LEU A 1 198 ? -5.164 7.544 12.843 1.00 92.62 198 LEU A O 1
ATOM 1497 N N . GLY A 1 199 ? -3.916 7.271 14.689 1.00 91.81 199 GLY A N 1
ATOM 1498 C CA . GLY A 1 199 ? -3.267 8.587 14.657 1.00 91.81 199 GLY A CA 1
ATOM 1499 C C . GLY A 1 199 ? -2.056 8.658 13.720 1.00 91.81 199 GLY A C 1
ATOM 1500 O O . GLY A 1 199 ? -1.477 7.634 13.357 1.00 91.81 199 GLY A O 1
ATOM 1501 N N . SER A 1 200 ? -1.619 9.874 13.370 1.00 91.31 200 SER A N 1
ATOM 1502 C CA . SER A 1 200 ? -0.427 10.113 12.531 1.00 91.31 200 SER A CA 1
ATOM 1503 C C . SER A 1 200 ? 0.895 9.706 13.178 1.00 91.31 200 SER A C 1
ATOM 1505 O O . SER A 1 200 ? 1.906 9.555 12.503 1.00 91.31 200 SER A O 1
ATOM 1507 N N . ASN A 1 201 ? 0.897 9.517 14.492 1.00 91.69 201 ASN A N 1
ATOM 1508 C CA . ASN A 1 201 ? 2.005 8.959 15.261 1.00 91.69 201 ASN A CA 1
ATOM 1509 C C . ASN A 1 201 ? 1.911 7.427 15.407 1.00 91.69 201 ASN A C 1
ATOM 1511 O O . ASN A 1 201 ? 2.693 6.838 16.147 1.00 91.69 201 ASN A O 1
ATOM 1515 N N . GLY A 1 202 ? 0.947 6.782 14.742 1.00 91.94 202 GLY A N 1
ATOM 1516 C CA . GLY A 1 202 ? 0.749 5.335 14.764 1.00 91.94 202 GLY A CA 1
ATOM 1517 C C . GLY A 1 202 ? 0.005 4.801 15.989 1.00 91.94 202 GLY A C 1
ATOM 1518 O O . GLY A 1 202 ? -0.121 3.585 16.116 1.00 91.94 202 GLY A O 1
ATOM 1519 N N . THR A 1 203 ? -0.482 5.650 16.900 1.00 94.88 203 THR A N 1
ATOM 1520 C CA . THR A 1 203 ? -1.252 5.182 18.064 1.00 94.88 203 THR A CA 1
ATOM 1521 C C . THR A 1 203 ? -2.685 4.834 17.683 1.00 94.88 203 THR A C 1
ATOM 1523 O O . THR A 1 203 ? -3.282 5.436 16.786 1.00 94.88 203 THR A O 1
ATOM 1526 N N . ILE A 1 204 ? -3.265 3.877 18.404 1.00 95.12 204 ILE A N 1
ATOM 1527 C CA . ILE A 1 204 ? -4.696 3.593 18.348 1.00 95.12 204 ILE A CA 1
ATOM 1528 C C . ILE A 1 204 ? -5.377 4.388 19.450 1.00 95.12 204 ILE A C 1
ATOM 1530 O O . ILE A 1 204 ? -4.921 4.370 20.592 1.00 95.12 204 ILE A O 1
ATOM 1534 N N . SER A 1 205 ? -6.466 5.080 19.118 1.00 93.25 205 SER A N 1
ATOM 1535 C CA . SER A 1 205 ? -7.245 5.838 20.098 1.00 93.25 205 SER A CA 1
ATOM 1536 C C . SER A 1 205 ? -8.692 5.374 20.149 1.00 93.25 205 SER A C 1
ATOM 1538 O O . SER A 1 205 ? -9.364 5.329 19.116 1.00 93.25 205 SER A O 1
ATOM 1540 N N . GLY A 1 206 ? -9.170 5.091 21.357 1.00 92.19 206 GLY A N 1
ATOM 1541 C CA . GLY A 1 206 ? -10.587 4.950 21.667 1.00 92.19 206 GLY A CA 1
ATOM 1542 C C . GLY A 1 206 ? -11.084 6.226 22.327 1.00 92.19 206 GLY A C 1
ATOM 1543 O O . GLY A 1 206 ? -10.541 6.664 23.347 1.00 92.19 206 GLY A O 1
ATOM 1544 N N . GLY A 1 207 ? -12.084 6.852 21.720 1.00 87.88 207 GLY A N 1
ATOM 1545 C CA . GLY A 1 207 ? -12.679 8.087 22.219 1.00 87.88 207 GLY A CA 1
ATOM 1546 C C . GLY A 1 207 ? -14.086 7.866 22.724 1.0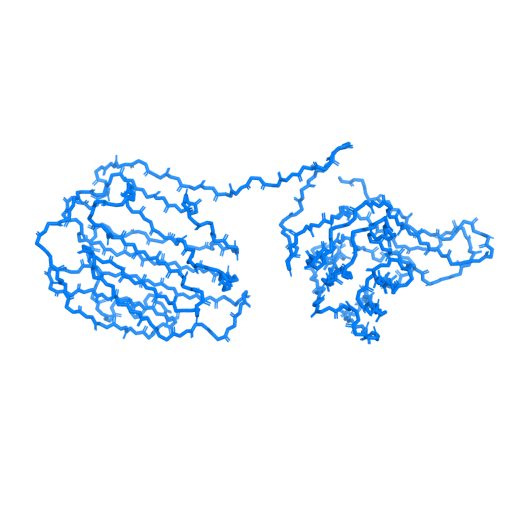0 87.88 207 GLY A C 1
ATOM 1547 O O . GLY A 1 207 ? -14.832 7.108 22.114 1.00 87.88 207 GLY A O 1
ATOM 1548 N N . TYR A 1 208 ? -14.442 8.553 23.805 1.00 84.06 208 TYR A N 1
ATOM 1549 C CA . TYR A 1 208 ? -15.805 8.647 24.315 1.00 84.06 208 TYR A CA 1
ATOM 1550 C C . TYR A 1 208 ? -16.074 10.074 24.813 1.00 84.06 208 TYR A C 1
ATOM 1552 O O . TYR A 1 208 ? -15.332 10.592 25.648 1.00 84.06 208 TYR A O 1
ATOM 1560 N N . SER A 1 209 ? -17.141 10.718 24.323 1.00 78.06 209 SER A N 1
ATOM 1561 C CA . SER A 1 209 ? -17.643 12.011 24.827 1.00 78.06 209 SER A CA 1
ATOM 1562 C C . SER A 1 209 ? -16.575 13.117 24.983 1.00 78.06 209 SER A C 1
ATOM 1564 O O . SER A 1 209 ? -16.597 13.893 25.935 1.00 78.06 209 SER A O 1
ATOM 1566 N N . GLY A 1 210 ? -15.629 13.207 24.040 1.00 73.06 210 GLY A N 1
ATOM 1567 C CA . GLY A 1 210 ? -14.603 14.261 24.014 1.00 73.06 210 GLY A CA 1
ATOM 1568 C C . GLY A 1 210 ? -13.329 13.946 24.802 1.00 73.06 210 GLY A C 1
ATOM 1569 O O . GLY A 1 210 ? -12.375 14.711 24.719 1.00 73.06 210 GLY A O 1
ATOM 1570 N N . THR A 1 211 ? -13.279 12.803 25.487 1.00 79.06 211 THR A N 1
ATOM 1571 C CA . THR A 1 211 ? -12.053 12.252 26.081 1.00 79.06 211 THR A CA 1
ATOM 1572 C C . THR A 1 211 ? -11.566 11.098 25.211 1.00 79.06 211 THR A C 1
ATOM 1574 O O . THR A 1 211 ? -12.375 10.325 24.696 1.00 79.06 211 THR A O 1
ATOM 1577 N N . ASN A 1 212 ? -10.254 10.949 25.050 1.00 87.50 212 ASN A N 1
ATOM 1578 C CA . ASN A 1 212 ? -9.664 9.795 24.387 1.00 87.50 212 ASN A CA 1
ATOM 1579 C C . ASN A 1 212 ? -8.533 9.193 25.207 1.00 87.50 212 ASN A C 1
ATOM 1581 O O . ASN A 1 212 ? -7.822 9.890 25.928 1.00 87.50 212 ASN A O 1
ATOM 1585 N N . ILE A 1 213 ? -8.358 7.890 25.044 1.00 91.62 213 ILE A N 1
ATOM 1586 C CA . ILE A 1 213 ? -7.183 7.167 25.515 1.00 91.62 213 ILE A CA 1
ATOM 1587 C C . ILE A 1 213 ? -6.451 6.587 24.316 1.00 91.62 213 ILE A C 1
ATOM 1589 O O . ILE A 1 213 ? -7.072 6.237 23.312 1.00 91.62 213 ILE A O 1
ATOM 1593 N N . THR A 1 214 ? -5.129 6.515 24.411 1.00 94.62 214 THR A N 1
ATOM 1594 C CA . THR A 1 214 ? -4.269 6.103 23.303 1.00 94.62 214 THR A CA 1
ATOM 1595 C C . THR A 1 214 ? -3.360 4.964 23.721 1.00 94.62 214 THR A C 1
ATOM 1597 O O . THR A 1 214 ? -2.790 5.005 24.808 1.00 94.62 214 THR A O 1
ATOM 1600 N N . THR A 1 215 ? -3.174 3.990 22.842 1.00 95.44 215 THR A N 1
ATOM 1601 C CA . THR A 1 215 ? -2.184 2.922 23.012 1.00 95.44 215 THR A CA 1
ATOM 1602 C C . THR A 1 215 ? -0.773 3.421 22.697 1.00 95.44 215 THR A C 1
ATOM 1604 O O . THR A 1 215 ? -0.578 4.539 22.214 1.00 95.44 215 THR A O 1
ATOM 1607 N N . SER A 1 216 ? 0.221 2.548 22.864 1.00 92.31 216 SER A N 1
ATOM 1608 C CA . SER A 1 216 ? 1.504 2.676 22.163 1.00 92.31 216 SER A CA 1
ATOM 1609 C C . SER A 1 216 ? 1.313 2.689 20.637 1.00 92.31 216 SER A C 1
ATOM 1611 O O . SER A 1 216 ? 0.270 2.272 20.127 1.00 92.31 216 SER A O 1
ATOM 1613 N N . ALA A 1 217 ? 2.318 3.174 19.906 1.00 91.75 217 ALA A N 1
ATOM 1614 C CA . ALA A 1 217 ? 2.286 3.195 18.447 1.00 91.75 217 ALA A CA 1
ATOM 1615 C C . ALA A 1 217 ? 2.458 1.788 17.848 1.00 91.75 217 ALA A C 1
ATOM 1617 O O . ALA A 1 217 ? 3.189 0.959 18.395 1.00 91.75 217 ALA A O 1
ATOM 1618 N N . ILE A 1 218 ? 1.823 1.532 16.702 1.00 89.62 218 ILE A N 1
ATOM 1619 C CA . ILE A 1 218 ? 2.142 0.367 15.869 1.00 89.62 218 ILE A CA 1
ATOM 1620 C C . ILE A 1 218 ? 3.595 0.450 15.381 1.00 89.62 218 ILE A C 1
ATOM 1622 O O . ILE A 1 218 ? 4.113 1.535 15.123 1.00 89.62 218 ILE A O 1
ATOM 1626 N N . ALA A 1 219 ? 4.251 -0.704 15.245 1.00 82.44 219 ALA A N 1
ATOM 1627 C CA . ALA A 1 219 ? 5.689 -0.769 14.982 1.00 82.44 219 ALA A CA 1
ATOM 1628 C C . ALA A 1 219 ? 6.095 -0.179 13.619 1.00 82.44 219 ALA A C 1
ATOM 1630 O O . ALA A 1 219 ? 7.164 0.416 13.497 1.00 82.44 219 ALA A O 1
ATOM 1631 N N . SER A 1 220 ? 5.260 -0.340 12.589 1.00 78.62 220 SER A N 1
ATOM 1632 C CA . SER A 1 220 ? 5.512 0.214 11.257 1.00 78.62 220 SER A CA 1
ATOM 1633 C C . SER A 1 220 ? 4.247 0.256 10.394 1.00 78.62 220 SER A C 1
ATOM 1635 O O . SER A 1 220 ? 3.244 -0.402 10.679 1.00 78.62 220 SER A O 1
ATOM 1637 N N . SER A 1 221 ? 4.292 1.052 9.321 1.00 79.00 221 SER A N 1
ATOM 1638 C CA . SER A 1 221 ? 3.201 1.158 8.342 1.00 79.00 221 SER A CA 1
ATOM 1639 C C . SER A 1 221 ? 2.993 -0.144 7.565 1.00 79.00 221 SER A C 1
ATOM 1641 O O . SER A 1 221 ? 3.953 -0.847 7.264 1.00 79.00 221 SER A O 1
ATOM 1643 N N . LEU A 1 222 ? 1.740 -0.415 7.184 1.00 75.44 222 LEU A N 1
ATOM 1644 C CA . LEU A 1 222 ? 1.308 -1.599 6.428 1.00 75.44 222 LEU A CA 1
ATOM 1645 C C . LEU A 1 222 ? 1.643 -2.931 7.116 1.00 75.44 222 LEU A C 1
ATOM 1647 O O . LEU A 1 222 ? 1.848 -3.950 6.458 1.00 75.44 222 LEU A O 1
ATOM 1651 N N . THR A 1 223 ? 1.677 -2.926 8.447 1.00 79.81 223 THR A N 1
ATOM 1652 C CA . THR A 1 223 ? 1.717 -4.152 9.246 1.00 79.81 223 THR A CA 1
ATOM 1653 C C . THR A 1 223 ? 0.312 -4.562 9.646 1.00 79.81 223 THR A C 1
ATOM 1655 O O . THR A 1 223 ? -0.537 -3.708 9.888 1.00 79.81 223 THR A O 1
ATOM 1658 N N . SER A 1 224 ? 0.061 -5.870 9.701 1.00 90.06 224 SER A N 1
ATOM 1659 C CA . SER A 1 224 ? -1.184 -6.393 10.258 1.00 90.06 224 SER A CA 1
ATOM 1660 C C . SER A 1 224 ? -1.187 -6.164 11.767 1.00 90.06 224 SER A C 1
ATOM 1662 O O . SER A 1 224 ? -0.258 -6.583 12.457 1.00 90.06 224 SER A O 1
ATOM 1664 N N . PHE A 1 225 ? -2.243 -5.549 12.286 1.00 94.25 225 PHE A N 1
ATOM 1665 C CA . PHE A 1 225 ? -2.459 -5.359 13.714 1.00 94.25 225 PHE A CA 1
ATOM 1666 C C . PHE A 1 225 ? -3.930 -5.550 14.081 1.00 94.25 225 PHE A C 1
ATOM 1668 O O . PHE A 1 225 ? -4.832 -5.525 13.237 1.00 94.25 225 PHE A O 1
ATOM 1675 N N . LYS A 1 226 ? -4.161 -5.759 15.373 1.00 96.56 226 LYS A N 1
ATOM 1676 C CA . LYS A 1 226 ? -5.482 -5.893 15.975 1.00 96.56 226 LYS A CA 1
ATOM 1677 C C . LYS A 1 226 ? -5.702 -4.737 16.927 1.00 96.56 226 LYS A C 1
ATOM 1679 O O . LYS A 1 226 ? -4.907 -4.514 17.836 1.00 96.56 226 LYS A O 1
ATOM 1684 N N . ALA A 1 227 ? -6.782 -4.008 16.710 1.00 96.81 227 ALA A N 1
ATOM 1685 C CA . ALA A 1 227 ? -7.163 -2.851 17.496 1.00 96.81 227 ALA A CA 1
ATOM 1686 C C . ALA A 1 227 ? -8.578 -3.036 18.037 1.00 96.81 227 ALA A C 1
ATOM 1688 O O . ALA A 1 227 ? -9.416 -3.690 17.415 1.00 96.81 227 ALA A O 1
ATOM 1689 N N . GLY A 1 228 ? -8.875 -2.430 19.176 1.00 96.56 228 GLY A N 1
ATOM 1690 C CA . GLY A 1 228 ? -10.237 -2.427 19.682 1.00 96.56 228 GLY A CA 1
ATOM 1691 C C . GLY A 1 228 ? -10.484 -1.344 20.708 1.00 96.56 228 GLY A C 1
ATOM 1692 O O . GLY A 1 228 ? -9.550 -0.823 21.312 1.00 96.56 228 GLY A O 1
ATOM 1693 N N . THR A 1 229 ? -11.752 -1.012 20.912 1.00 94.94 229 THR A N 1
ATOM 1694 C CA . THR A 1 229 ? -12.178 -0.150 22.013 1.00 94.94 229 THR A CA 1
ATOM 1695 C C . THR A 1 229 ? -13.459 -0.680 22.641 1.00 94.94 229 THR A C 1
ATOM 1697 O O . THR A 1 229 ? -14.266 -1.311 21.961 1.00 94.94 229 THR A O 1
ATOM 1700 N N . SER A 1 230 ? -13.627 -0.461 23.940 1.00 94.25 230 SER A N 1
ATOM 1701 C CA . SER A 1 230 ? -14.823 -0.824 24.697 1.00 94.25 230 SER A CA 1
ATOM 1702 C C . SER A 1 230 ? -15.185 0.305 25.654 1.00 94.25 230 SER A C 1
ATOM 1704 O O . SER A 1 230 ? -14.312 0.847 26.336 1.00 94.25 230 SER A O 1
ATOM 1706 N N . PHE A 1 231 ? -16.470 0.645 25.714 1.00 90.50 231 PHE A N 1
ATOM 1707 C CA . PHE A 1 231 ? -16.997 1.730 26.539 1.00 90.50 231 PHE A CA 1
ATOM 1708 C C . PHE A 1 231 ? -17.929 1.163 27.606 1.00 90.50 231 PHE A C 1
ATOM 1710 O O . PHE A 1 231 ? -19.061 0.784 27.301 1.00 90.50 231 PHE A O 1
ATOM 1717 N N . THR A 1 232 ? -17.479 1.102 28.860 1.00 88.75 232 THR A N 1
ATOM 1718 C CA . THR A 1 232 ? -18.306 0.659 29.995 1.00 88.75 232 THR A CA 1
ATOM 1719 C C . THR A 1 232 ? -19.029 1.834 30.651 1.00 88.75 232 THR A C 1
ATOM 1721 O O . THR A 1 232 ? -18.960 2.977 30.205 1.00 88.75 232 THR A O 1
ATOM 1724 N N . SER A 1 233 ? -19.783 1.585 31.722 1.00 84.50 233 SER A N 1
ATOM 1725 C CA . SER A 1 233 ? -20.366 2.658 32.534 1.00 84.50 233 SER A CA 1
ATOM 1726 C C . SER A 1 233 ? -19.319 3.571 33.178 1.00 84.50 233 SER A C 1
ATOM 1728 O O . SER A 1 233 ? -19.642 4.725 33.439 1.00 84.50 233 SER A O 1
ATOM 1730 N N . THR A 1 234 ? -18.096 3.083 33.407 1.00 86.94 234 THR A N 1
ATOM 1731 C CA . THR A 1 234 ? -17.071 3.769 34.209 1.00 86.94 234 THR A CA 1
ATOM 1732 C C . THR A 1 234 ? -15.750 3.992 33.489 1.00 86.94 234 THR A C 1
ATOM 1734 O O . THR A 1 234 ? -15.027 4.911 33.860 1.00 86.94 234 THR A O 1
ATOM 1737 N N . ASN A 1 235 ? -15.427 3.189 32.475 1.00 89.44 235 ASN A N 1
ATOM 1738 C CA . ASN A 1 235 ? -14.117 3.173 31.832 1.00 89.44 235 ASN A CA 1
ATOM 1739 C C . ASN A 1 235 ? -14.227 3.120 30.308 1.00 89.44 235 ASN A C 1
ATOM 1741 O O . ASN A 1 235 ? -15.164 2.547 29.747 1.00 89.44 235 ASN A O 1
ATOM 1745 N N . THR A 1 236 ? -13.193 3.642 29.660 1.00 91.31 236 THR A N 1
ATOM 1746 C CA . THR A 1 236 ? -12.863 3.354 28.267 1.00 91.31 236 THR A CA 1
ATOM 1747 C C . THR A 1 236 ? -11.649 2.433 28.247 1.00 91.31 236 THR A C 1
ATOM 1749 O O . THR A 1 236 ? -10.642 2.709 28.903 1.00 91.31 236 THR A O 1
ATOM 1752 N N . TYR A 1 237 ? -11.731 1.360 27.468 1.00 95.12 237 TYR A N 1
ATOM 1753 C CA . TYR A 1 237 ? -10.616 0.466 27.169 1.00 95.12 237 TYR A CA 1
ATOM 1754 C C . TYR A 1 237 ? -10.226 0.634 25.705 1.00 95.12 237 TYR A C 1
ATOM 1756 O O . TYR A 1 237 ? -11.099 0.702 24.841 1.00 95.12 237 TYR A O 1
ATOM 1764 N N . THR A 1 238 ? -8.931 0.715 25.411 1.00 97.00 238 THR A N 1
ATOM 1765 C CA . THR A 1 238 ? -8.411 0.716 24.035 1.00 97.00 238 THR A CA 1
ATOM 1766 C C . THR A 1 238 ? -7.241 -0.231 23.955 1.00 97.00 238 THR A C 1
ATOM 1768 O O . THR A 1 238 ? -6.317 -0.144 24.760 1.00 97.00 238 THR A O 1
ATOM 1771 N N . ALA A 1 239 ? -7.290 -1.135 22.990 1.00 97.44 239 ALA A N 1
ATOM 1772 C CA . ALA A 1 239 ? -6.340 -2.214 22.864 1.00 97.44 239 ALA A CA 1
ATOM 1773 C C . ALA A 1 239 ? -5.613 -2.173 21.524 1.00 97.44 239 ALA A C 1
ATOM 1775 O O . ALA A 1 239 ? -6.203 -1.831 20.494 1.00 97.44 239 ALA A O 1
ATOM 1776 N N . LEU A 1 240 ? -4.343 -2.561 21.559 1.00 97.19 240 LEU A N 1
ATOM 1777 C CA . LEU A 1 240 ? -3.501 -2.811 20.399 1.00 97.19 240 LEU A CA 1
ATOM 1778 C C . LEU A 1 240 ? -2.705 -4.095 20.649 1.00 97.19 240 LEU A C 1
ATOM 1780 O O . LEU A 1 240 ? -1.942 -4.161 21.611 1.00 97.19 240 LEU A O 1
ATOM 1784 N N . ASN A 1 241 ? -2.866 -5.092 19.776 1.00 96.38 241 ASN A N 1
ATOM 1785 C CA . ASN A 1 241 ? -2.131 -6.364 19.799 1.00 96.38 241 ASN A CA 1
ATOM 1786 C C . ASN A 1 241 ? -2.084 -7.019 21.197 1.00 96.38 241 ASN A C 1
ATOM 1788 O O . ASN A 1 241 ? -1.020 -7.394 21.687 1.00 96.38 241 ASN A O 1
ATOM 1792 N N . GLY A 1 242 ? -3.232 -7.082 21.879 1.00 95.50 242 GLY A N 1
ATOM 1793 C CA . GLY A 1 242 ? -3.358 -7.702 23.199 1.00 95.50 242 GLY A CA 1
ATOM 1794 C C . GLY A 1 242 ? -2.806 -6.866 24.359 1.00 95.50 242 GLY A C 1
ATOM 1795 O O . GLY A 1 242 ? -2.791 -7.340 25.492 1.00 95.50 242 GLY A O 1
ATOM 1796 N N . SER A 1 243 ? -2.362 -5.631 24.117 1.00 96.75 243 SER A N 1
ATOM 1797 C CA . SER A 1 243 ? -2.051 -4.656 25.166 1.00 96.75 243 SER A CA 1
ATOM 1798 C C . SER A 1 243 ? -3.209 -3.678 25.313 1.00 96.75 243 SER A C 1
ATOM 1800 O O . SER A 1 243 ? -3.629 -3.081 24.322 1.00 96.75 243 SER A O 1
ATOM 1802 N N . VAL A 1 244 ? -3.727 -3.506 26.531 1.00 97.19 244 VAL A N 1
ATOM 1803 C CA . VAL A 1 244 ? -4.878 -2.636 26.804 1.00 97.19 244 VAL A CA 1
ATOM 1804 C C . VAL A 1 244 ? -4.450 -1.422 27.614 1.00 97.19 244 VAL A C 1
ATOM 1806 O O . VAL A 1 244 ? -3.773 -1.519 28.633 1.00 97.19 244 VAL A O 1
ATOM 1809 N N . THR A 1 245 ? -4.878 -0.254 27.154 1.00 96.94 245 THR A N 1
ATOM 1810 C CA . THR A 1 245 ? -4.837 0.998 27.904 1.00 96.94 245 THR A CA 1
ATOM 1811 C C . THR A 1 245 ? -6.225 1.267 28.470 1.00 96.94 245 THR A C 1
ATOM 1813 O O . THR A 1 245 ? -7.223 1.169 27.753 1.00 96.94 245 THR A O 1
ATOM 1816 N N . THR A 1 246 ? -6.284 1.616 29.752 1.00 94.88 246 THR A N 1
ATOM 1817 C CA . THR A 1 246 ? -7.526 1.933 30.464 1.00 94.88 246 THR A CA 1
ATOM 1818 C C . THR A 1 246 ? -7.525 3.399 30.863 1.00 94.88 246 THR A C 1
ATOM 1820 O O . THR A 1 246 ? -6.515 3.908 31.346 1.00 94.88 246 THR A O 1
ATOM 1823 N N . GLY A 1 247 ? -8.664 4.068 30.719 1.00 89.50 247 GLY A N 1
ATOM 1824 C CA . GLY A 1 247 ? -8.891 5.373 31.330 1.00 89.50 247 GLY A CA 1
ATOM 1825 C C . GLY A 1 247 ? -10.328 5.536 31.810 1.00 89.50 247 GLY A C 1
ATOM 1826 O O . GLY A 1 247 ? -11.209 4.780 31.389 1.00 89.50 247 GLY A O 1
ATOM 1827 N N . PRO A 1 248 ? -10.575 6.514 32.693 1.00 86.06 248 PRO A N 1
ATOM 1828 C CA . PRO A 1 248 ? -11.914 6.793 33.182 1.00 86.06 248 PRO A CA 1
ATOM 1829 C C . PRO A 1 248 ? -12.813 7.264 32.035 1.00 86.06 248 PRO A C 1
ATOM 1831 O O . PRO A 1 248 ? -12.388 7.997 31.140 1.00 86.06 248 PRO A O 1
ATOM 1834 N N . LEU A 1 249 ? -14.080 6.871 32.084 1.00 79.12 249 LEU A N 1
ATOM 1835 C CA . LEU A 1 249 ? -15.110 7.404 31.208 1.00 79.12 249 LEU A CA 1
ATOM 1836 C C . LEU A 1 249 ? -15.592 8.743 31.781 1.00 79.12 249 LEU A C 1
ATOM 1838 O O . LEU A 1 249 ? -16.236 8.787 32.828 1.00 79.12 249 LEU A O 1
ATOM 1842 N N . VAL A 1 250 ? -15.273 9.841 31.094 1.00 68.56 250 VAL A N 1
ATOM 1843 C CA . VAL A 1 250 ? -15.687 11.197 31.482 1.00 68.56 250 VAL A CA 1
ATOM 1844 C C . VAL A 1 250 ? -16.817 11.650 30.552 1.00 68.56 250 VAL A C 1
ATOM 1846 O O . VAL A 1 250 ? -16.603 11.828 29.355 1.00 68.56 250 VAL A O 1
ATOM 1849 N N . GLY A 1 251 ? -18.029 11.807 31.095 1.00 63.00 251 GLY A N 1
ATOM 1850 C CA . GLY A 1 251 ? -19.228 12.240 30.357 1.00 63.00 251 GLY A CA 1
ATOM 1851 C C . GLY A 1 251 ? -20.428 11.302 30.541 1.00 63.00 251 GLY A C 1
ATOM 1852 O O . GLY A 1 251 ? -20.306 10.082 30.448 1.00 63.00 251 GLY A O 1
ATOM 1853 N N . SER A 1 252 ? -21.608 11.866 30.821 1.00 55.34 252 SER A N 1
ATOM 1854 C CA . SER A 1 252 ? -22.802 11.115 31.250 1.00 55.34 252 SER A CA 1
ATOM 1855 C C . SER A 1 252 ? -23.802 10.783 30.140 1.00 55.34 252 SER A C 1
ATOM 1857 O O . SER A 1 252 ? -24.688 9.961 30.359 1.00 55.34 252 SER A O 1
ATOM 1859 N N . SER A 1 253 ? -23.672 11.365 28.946 1.00 59.66 253 SER A N 1
ATOM 1860 C CA . SER A 1 253 ? -24.588 11.104 27.833 1.00 59.66 253 SER A CA 1
ATOM 1861 C C . SER A 1 253 ? -23.812 10.723 26.581 1.00 59.66 253 SER A C 1
ATOM 1863 O O . SER A 1 253 ? -22.918 11.438 26.140 1.00 59.66 253 SER A O 1
ATOM 1865 N N . SER A 1 254 ? -24.142 9.568 26.008 1.00 63.19 254 SER A N 1
ATOM 1866 C CA . SER A 1 254 ? -23.808 9.285 24.619 1.00 63.19 254 SER A CA 1
ATOM 1867 C C . SER A 1 254 ? -25.102 8.925 23.902 1.00 63.19 254 SER A C 1
ATOM 1869 O O . SER A 1 254 ? -25.875 8.124 24.437 1.00 63.19 254 SER A O 1
ATOM 1871 N N . PRO A 1 255 ? -25.383 9.542 22.745 1.00 63.88 255 PRO A N 1
ATOM 1872 C CA . PRO A 1 255 ? -26.565 9.214 21.965 1.00 63.88 255 PRO A CA 1
ATOM 1873 C C . PRO A 1 255 ? -26.497 7.758 21.493 1.00 63.88 255 PRO A C 1
ATOM 1875 O O . PRO A 1 255 ? -25.410 7.182 21.402 1.00 63.88 255 PRO A O 1
ATOM 1878 N N . ALA A 1 256 ? -27.654 7.170 21.184 1.00 65.31 256 ALA A N 1
ATOM 1879 C CA . ALA A 1 256 ? -27.736 5.853 20.562 1.00 65.31 256 ALA A CA 1
ATOM 1880 C C . ALA A 1 256 ? -26.850 5.779 19.306 1.00 65.31 256 ALA A C 1
ATOM 1882 O O . ALA A 1 256 ? -26.600 6.785 18.643 1.00 65.31 256 ALA A O 1
ATOM 1883 N N . THR A 1 257 ? -26.356 4.587 18.984 1.00 68.19 257 THR A N 1
ATOM 1884 C CA . THR A 1 257 ? -25.637 4.347 17.727 1.00 68.19 257 THR A CA 1
ATOM 1885 C C . THR A 1 257 ? -26.601 4.540 16.557 1.00 68.19 257 THR A C 1
ATOM 1887 O O . THR A 1 257 ? -27.530 3.757 16.386 1.00 68.19 257 THR A O 1
ATOM 1890 N N . THR A 1 258 ? -26.402 5.601 15.773 1.00 59.22 258 THR A N 1
ATOM 1891 C CA . THR A 1 258 ? -27.246 5.981 14.623 1.00 59.22 258 THR A CA 1
ATOM 1892 C C . THR A 1 258 ? -26.781 5.337 13.313 1.00 59.22 258 THR A C 1
ATOM 1894 O O . THR A 1 258 ? -27.518 5.309 12.328 1.00 59.22 258 THR A O 1
ATOM 1897 N N . GLY A 1 259 ? -25.585 4.749 13.316 1.00 60.25 259 GLY A N 1
ATOM 1898 C CA . GLY A 1 259 ? -25.074 3.884 12.263 1.00 60.25 259 GLY A CA 1
ATOM 1899 C C . GLY A 1 259 ? -23.681 3.348 12.585 1.00 60.25 259 GLY A C 1
ATOM 1900 O O . GLY A 1 259 ? -23.207 3.525 13.692 1.00 60.25 259 GLY A O 1
ATOM 1901 N N . ILE A 1 260 ? -23.007 2.685 11.650 1.00 67.25 260 ILE A N 1
ATOM 1902 C CA . ILE A 1 260 ? -21.573 2.366 11.746 1.00 67.25 260 ILE A CA 1
ATOM 1903 C C . ILE A 1 260 ? -20.925 2.790 10.443 1.00 67.25 260 ILE A C 1
ATOM 1905 O O . ILE A 1 260 ? -21.215 2.176 9.425 1.00 67.25 260 ILE A O 1
ATOM 1909 N N . GLY A 1 261 ? -20.060 3.800 10.491 1.00 65.75 261 GLY A N 1
ATOM 1910 C CA . GLY A 1 261 ? -19.229 4.246 9.380 1.00 65.75 261 GLY A CA 1
ATOM 1911 C C . GLY A 1 261 ? -17.806 3.700 9.490 1.00 65.75 261 GLY A C 1
ATOM 1912 O O . GLY A 1 261 ? -17.142 3.866 10.519 1.00 65.75 261 GLY A O 1
ATOM 1913 N N . VAL A 1 262 ? -17.328 3.088 8.410 1.00 70.19 262 VAL A N 1
ATOM 1914 C CA . VAL A 1 262 ? -15.920 2.735 8.181 1.00 70.19 262 VAL A CA 1
ATOM 1915 C C . VAL A 1 262 ? -15.440 3.517 6.970 1.00 70.19 262 VAL A C 1
ATOM 1917 O O . VAL A 1 262 ? -16.071 3.455 5.917 1.00 70.19 262 VAL A O 1
ATOM 1920 N N . GLY A 1 263 ? -14.323 4.237 7.111 1.00 63.38 263 GLY A N 1
ATOM 1921 C CA . GLY A 1 263 ? -13.757 4.999 5.998 1.00 63.38 263 GLY A CA 1
ATOM 1922 C C . GLY A 1 263 ? -14.711 6.070 5.463 1.00 63.38 263 GLY A C 1
ATOM 1923 O O . GLY A 1 263 ? -14.811 6.226 4.263 1.00 63.38 263 GLY A O 1
ATOM 1924 N N . ASP A 1 264 ? -15.442 6.775 6.328 1.00 61.56 264 ASP A N 1
ATOM 1925 C CA . ASP A 1 264 ? -16.464 7.750 5.894 1.00 61.56 264 ASP A CA 1
ATOM 1926 C C . ASP A 1 264 ? -15.989 9.217 6.002 1.00 61.56 264 ASP A C 1
ATOM 1928 O O . ASP A 1 264 ? -16.463 10.102 5.301 1.00 61.56 264 ASP A O 1
ATOM 1932 N N . VAL A 1 265 ? -15.001 9.502 6.865 1.00 66.38 265 VAL A N 1
ATOM 1933 C CA . VAL A 1 265 ? -14.552 10.890 7.139 1.00 66.38 265 VAL A CA 1
ATOM 1934 C C . VAL A 1 265 ? -13.060 11.103 6.920 1.00 66.38 265 VAL A C 1
ATOM 1936 O O . VAL A 1 265 ? -12.647 12.068 6.274 1.00 66.38 265 VAL A O 1
ATOM 1939 N N . LYS A 1 266 ? -12.229 10.198 7.437 1.00 80.06 266 LYS A N 1
ATOM 1940 C CA . LYS A 1 266 ? -10.804 10.125 7.106 1.00 80.06 266 LYS A CA 1
ATOM 1941 C C . LYS A 1 266 ? -10.470 8.684 6.780 1.00 80.06 266 LYS A C 1
ATOM 1943 O O . LYS A 1 266 ? -10.467 7.832 7.669 1.00 80.06 266 LYS A O 1
ATOM 1948 N N . TYR A 1 267 ? -10.267 8.439 5.493 1.00 80.12 267 TYR A N 1
ATOM 1949 C CA . TYR A 1 267 ? -10.098 7.108 4.935 1.00 80.12 267 TYR A CA 1
ATOM 1950 C C . TYR A 1 267 ? -8.845 6.433 5.489 1.00 80.12 267 TYR A C 1
ATOM 1952 O O . TYR A 1 267 ? -7.773 7.038 5.561 1.00 80.12 267 TYR A O 1
ATOM 1960 N N . LEU A 1 268 ? -8.992 5.165 5.866 1.00 83.25 268 LEU A N 1
ATOM 1961 C CA . LEU A 1 268 ? -7.859 4.291 6.117 1.00 83.25 268 LEU A CA 1
ATOM 1962 C C . LEU A 1 268 ? -7.139 4.042 4.789 1.00 83.25 268 LEU A C 1
ATOM 1964 O O . LEU A 1 268 ? -7.775 3.677 3.803 1.00 83.25 268 LEU A O 1
ATOM 1968 N N . ASN A 1 269 ? -5.818 4.207 4.764 1.00 81.94 269 ASN A N 1
ATOM 1969 C CA . ASN A 1 269 ? -5.010 3.719 3.652 1.00 81.94 269 ASN A CA 1
ATOM 1970 C C . ASN A 1 269 ? -4.476 2.329 4.012 1.00 81.94 269 ASN A C 1
ATOM 1972 O O . ASN A 1 269 ? -3.429 2.209 4.650 1.00 81.94 269 ASN A O 1
ATOM 1976 N N . GLY A 1 270 ? -5.250 1.296 3.693 1.00 83.94 270 GLY A N 1
ATOM 1977 C CA . GLY A 1 270 ? -4.995 -0.070 4.135 1.00 83.94 270 GLY A CA 1
ATOM 1978 C C . GLY A 1 270 ? -6.164 -1.009 3.855 1.00 83.94 270 GLY A C 1
ATOM 1979 O O . GLY A 1 270 ? -7.125 -0.623 3.189 1.00 83.94 270 GLY A O 1
ATOM 1980 N N . HIS A 1 271 ? -6.098 -2.223 4.396 1.00 86.44 271 HIS A N 1
ATOM 1981 C CA . HIS A 1 271 ? -7.168 -3.211 4.300 1.00 86.44 271 HIS A CA 1
ATOM 1982 C C . HIS A 1 271 ? -7.749 -3.500 5.682 1.00 86.44 271 HIS A C 1
ATOM 1984 O O . HIS A 1 271 ? -7.059 -3.977 6.583 1.00 86.44 271 HIS A O 1
ATOM 1990 N N . LEU A 1 272 ? -9.049 -3.250 5.838 1.00 87.94 272 LEU A N 1
ATOM 1991 C CA . LEU A 1 272 ? -9.817 -3.744 6.974 1.00 87.94 272 LEU A CA 1
ATOM 1992 C C . LEU A 1 272 ? -10.207 -5.198 6.696 1.00 87.94 272 LEU A C 1
ATOM 1994 O O . LEU A 1 272 ? -11.044 -5.473 5.841 1.00 87.94 272 LEU A O 1
ATOM 1998 N N . GLN A 1 273 ? -9.577 -6.127 7.406 1.00 90.88 273 GLN A N 1
ATOM 1999 C CA . GLN A 1 273 ? -9.755 -7.564 7.198 1.00 90.88 273 GLN A CA 1
ATOM 2000 C C . GLN A 1 273 ? -10.955 -8.090 7.988 1.00 90.88 273 GLN A C 1
ATOM 2002 O O . GLN A 1 273 ? -11.718 -8.918 7.496 1.00 90.88 273 GLN A O 1
ATOM 2007 N N . ILE A 1 274 ? -11.122 -7.611 9.224 1.00 91.62 274 ILE A N 1
ATOM 2008 C CA . ILE A 1 274 ? -12.222 -7.992 10.113 1.00 91.62 274 ILE A CA 1
ATOM 2009 C C . ILE A 1 274 ? -12.673 -6.759 10.886 1.00 91.62 274 ILE A C 1
ATOM 2011 O O . ILE A 1 274 ? -11.842 -6.050 11.446 1.00 91.62 274 ILE A O 1
ATOM 2015 N N . LEU A 1 275 ? -13.986 -6.565 10.996 1.00 90.00 275 LEU A N 1
ATOM 2016 C CA . LEU A 1 275 ? -14.604 -5.676 11.974 1.00 90.00 275 LEU A CA 1
ATOM 2017 C C . LEU A 1 275 ? -15.672 -6.460 12.732 1.00 90.00 275 LEU A C 1
ATOM 2019 O O . LEU A 1 275 ? -16.529 -7.099 12.122 1.00 90.00 275 LEU A O 1
ATOM 2023 N N . LYS A 1 276 ? -15.624 -6.418 14.061 1.00 92.44 276 LYS A N 1
ATOM 2024 C CA . LYS A 1 276 ? -16.666 -6.973 14.927 1.00 92.44 276 LYS A CA 1
ATOM 2025 C C . LYS A 1 276 ? -17.230 -5.858 15.785 1.00 92.44 276 LYS A C 1
ATOM 2027 O O . LYS A 1 276 ? -16.478 -5.133 16.433 1.00 92.44 276 LYS A O 1
ATOM 2032 N N . TYR A 1 277 ? -18.549 -5.760 15.784 1.00 91.31 277 TYR A N 1
ATOM 2033 C CA . TYR A 1 277 ? -19.305 -4.841 16.614 1.00 91.31 277 TYR A CA 1
ATOM 2034 C C . TYR A 1 277 ? -20.052 -5.623 17.688 1.00 91.31 277 TYR A C 1
ATOM 2036 O O . TYR A 1 277 ? -20.691 -6.634 17.392 1.00 91.31 277 TYR A O 1
ATOM 2044 N N . TYR A 1 278 ? -19.991 -5.135 18.920 1.00 92.62 278 TYR A N 1
ATOM 2045 C CA . TYR A 1 278 ? -20.706 -5.691 20.057 1.00 92.62 278 TYR A CA 1
ATOM 2046 C C . TYR A 1 278 ? -21.590 -4.589 20.649 1.00 92.62 278 TYR A C 1
ATOM 2048 O O . TYR A 1 278 ? -21.047 -3.604 21.149 1.00 92.62 278 TYR A O 1
ATOM 2056 N N . PRO A 1 279 ? -22.929 -4.737 20.670 1.00 90.19 279 PRO A N 1
ATOM 2057 C CA . PRO A 1 279 ? -23.838 -3.751 21.270 1.00 90.19 279 PRO A CA 1
ATOM 2058 C C . PRO A 1 279 ? -23.828 -3.770 22.807 1.00 90.19 279 PRO A C 1
ATOM 2060 O O . PRO A 1 279 ? -24.805 -3.396 23.450 1.00 90.19 279 PRO A O 1
ATOM 2063 N N . LEU A 1 280 ? -22.738 -4.263 23.391 1.00 90.62 280 LEU A N 1
ATOM 2064 C CA . LEU A 1 280 ? -22.490 -4.384 24.815 1.00 90.62 280 LEU A CA 1
ATOM 2065 C C . LEU A 1 280 ? -20.994 -4.155 25.068 1.00 90.62 280 LEU A C 1
ATOM 2067 O O . LEU A 1 280 ? -20.172 -4.501 24.213 1.00 90.62 280 LEU A O 1
ATOM 2071 N N . PRO A 1 281 ? -20.625 -3.595 26.228 1.00 92.19 281 PRO A N 1
ATOM 2072 C CA . PRO A 1 281 ? -19.228 -3.434 26.587 1.00 92.19 281 PRO A CA 1
ATOM 2073 C C . PRO A 1 281 ? -18.547 -4.782 26.830 1.00 92.19 281 PRO A C 1
ATOM 2075 O O . PRO A 1 281 ? -19.135 -5.702 27.398 1.00 92.19 281 PRO A O 1
ATOM 2078 N N . LEU A 1 282 ? -17.269 -4.847 26.476 1.00 95.69 282 LEU A N 1
ATOM 2079 C CA . LEU A 1 282 ? -16.343 -5.904 26.878 1.00 95.69 282 LEU A CA 1
ATOM 2080 C C . LEU A 1 282 ? -15.480 -5.437 28.058 1.00 95.69 282 LEU A C 1
ATOM 2082 O O . LEU A 1 282 ? -15.134 -4.254 28.149 1.00 95.69 282 LEU A O 1
ATOM 2086 N N . SER A 1 283 ? -15.115 -6.361 28.946 1.00 94.75 283 SER A N 1
ATOM 2087 C CA . SER A 1 283 ? -14.115 -6.115 29.990 1.00 94.75 283 SER A CA 1
ATOM 2088 C C . SER A 1 283 ? -12.711 -5.950 29.398 1.00 94.75 283 SER A C 1
ATOM 2090 O O . SER A 1 283 ? -12.466 -6.331 28.253 1.00 94.75 283 SER A O 1
ATOM 2092 N N . ASP A 1 284 ? -11.780 -5.431 30.202 1.00 94.56 284 ASP A N 1
ATOM 2093 C CA . ASP A 1 284 ? -10.355 -5.343 29.856 1.00 94.56 284 ASP A CA 1
ATOM 2094 C C . ASP A 1 284 ? -9.808 -6.695 29.360 1.00 94.56 284 ASP A C 1
ATOM 2096 O O . ASP A 1 284 ? -9.373 -6.817 28.218 1.00 94.56 284 ASP A O 1
ATOM 2100 N N . THR A 1 285 ? -9.979 -7.761 30.149 1.00 96.94 285 THR A N 1
ATOM 2101 C CA . THR A 1 285 ? -9.534 -9.117 29.787 1.00 96.94 285 THR A CA 1
ATOM 2102 C C . THR A 1 285 ? -10.176 -9.639 28.499 1.00 96.94 285 THR A C 1
ATOM 2104 O O . THR A 1 285 ? -9.510 -10.286 27.693 1.00 96.94 285 THR A O 1
ATOM 2107 N N . GLN A 1 286 ? -11.465 -9.368 28.272 1.00 97.56 286 GLN A N 1
ATOM 2108 C CA . GLN A 1 286 ? -12.141 -9.788 27.040 1.00 97.56 286 GLN A CA 1
ATOM 2109 C C . GLN A 1 286 ? -11.589 -9.049 25.819 1.00 97.56 286 GLN A C 1
ATOM 2111 O O . GLN A 1 286 ? -11.330 -9.675 24.791 1.00 97.56 286 GLN A O 1
ATOM 2116 N N . LEU A 1 287 ? -11.388 -7.734 25.930 1.00 97.19 287 LEU A N 1
ATOM 2117 C CA . LEU A 1 287 ? -10.818 -6.925 24.856 1.00 97.19 287 LEU A CA 1
ATOM 2118 C C . LEU A 1 287 ? -9.359 -7.314 24.584 1.00 97.19 287 LEU A C 1
ATOM 2120 O O . LEU A 1 287 ? -8.939 -7.381 23.426 1.00 97.19 287 LEU A O 1
ATOM 2124 N N . GLN A 1 288 ? -8.613 -7.633 25.640 1.00 97.19 288 GLN A N 1
ATOM 2125 C CA . GLN A 1 288 ? -7.253 -8.139 25.562 1.00 97.19 288 GLN A CA 1
ATOM 2126 C C . GLN A 1 288 ? -7.191 -9.430 24.745 1.00 97.19 288 GLN A C 1
ATOM 2128 O O . GLN A 1 288 ? -6.506 -9.476 23.729 1.00 97.19 288 GLN A O 1
ATOM 2133 N N . LEU A 1 289 ? -7.951 -10.458 25.141 1.00 97.25 289 LEU A N 1
ATOM 2134 C CA . LEU A 1 289 ? -7.989 -11.754 24.452 1.00 97.25 289 LEU A CA 1
ATOM 2135 C C . LEU A 1 289 ? -8.433 -11.626 22.995 1.00 97.25 289 LEU A C 1
ATOM 2137 O O . LEU A 1 289 ? -7.922 -12.322 22.123 1.00 97.25 289 LEU A O 1
ATOM 2141 N N . LEU A 1 290 ? -9.372 -10.721 22.719 1.00 96.38 290 LEU A N 1
ATOM 2142 C CA . LEU A 1 290 ? -9.867 -10.491 21.368 1.00 96.38 290 LEU A CA 1
ATOM 2143 C C . LEU A 1 290 ? -8.806 -9.860 20.450 1.00 96.38 290 LEU A C 1
ATOM 2145 O O . LEU A 1 290 ? -8.873 -10.045 19.236 1.00 96.38 290 LEU A O 1
ATOM 2149 N N . THR A 1 291 ? -7.840 -9.129 21.014 1.00 96.31 291 THR A N 1
ATOM 2150 C CA . THR A 1 291 ? -6.816 -8.387 20.262 1.00 96.31 291 THR A CA 1
ATOM 2151 C C . THR A 1 291 ? -5.426 -9.020 20.263 1.00 96.31 291 THR A C 1
ATOM 2153 O O . THR A 1 291 ? -4.540 -8.433 19.650 1.00 96.31 291 THR A O 1
ATOM 2156 N N . GLN A 1 292 ? -5.220 -10.186 20.886 1.00 91.06 292 GLN A N 1
ATOM 2157 C CA . GLN A 1 292 ? -3.959 -10.947 20.796 1.00 91.06 292 GLN A CA 1
ATOM 2158 C C . GLN A 1 292 ? -3.677 -11.445 19.380 1.00 91.06 292 GLN A C 1
ATOM 2160 O O . GLN A 1 292 ? -4.639 -11.853 18.691 1.00 91.06 292 GLN A O 1
#

Secondary structure (DSSP, 8-state):
---EEEE--SSSS-EEEEEEEEE-TT-EEEEEEEEEESS--EEEEEE-GGGTBSS-EEEEEETTTTEEEEEESSEEEEEEEEEGGGEEEEEEEEEB-SS-EEEEEEEEEE---SSSS-EEEEEEEEEEESSS--S----SSS--PPPPP-EEEEP-TTS-SSS--EEEEEEEEPPPSSS-EEEEBSS-TTSS--EEEE-TTSEEEEEETTEEEEEEEPSSTTEEEEEEEEE-SSEEEEEETTEEEEEE---S------EEEESSSS--SEEEEEEEEESSPPPHHHHHHHH-

Radius of gyration: 23.59 Å; chains: 1; bounding box: 53×40×68 Å